Protein AF-A0A2N7L354-F1 (afdb_monomer_lite)

Foldseek 3Di:
DEEEEEALDPVQVVQVVVLCVVCCVPQHDYDYQYYYNALVRRLVSCVVPLPGAEYEYEQDGPPAGVLLSLLQCLLPGDHNAYEYEYQDDQPPDDPVVVVVLVVCVVVLVVVLVVLSVCSNVVHDDPPDDNYSVVSCVVSVHRSQVSSQVSPHQEYAYDDDHSVLVVQVSVDVVPDPGYRYHHDD

Radius of gyration: 16.22 Å; chains: 1; bounding box: 42×33×41 Å

InterPro domains:
  IPR001789 Signal transduction response regulator, receiver domain [PF00072] (3-89)
  IPR001789 Signal transduction response regulator, receiver domain [PS50110] (2-173)
  IPR001789 Signal transduction response regulator, receiver domain [SM00448] (1-119)
  IPR011006 CheY-like superfamily [SSF52172] (1-91)
  IPR052048 Signal Transduction Response Regulator [PTHR43228] (7-174)

Sequence (184 aa):
MKIIFADDMADMRDSIIKSLAAVEDQFGPFEILGQAKDGQELIALVERYPDVDLVLTDLRMPNMDGLSALVYLKANVKVKNIFVISSENIVSISQAEKRKIEADIEEKMGLLDKIAHRVIDNEVVEGKINSILTGCEKLRLDPIKVAEYYGASGYMRKPISSRKVASIFEGMSNSQGFVNIGLV

Organism: NCBI:txid188144

pLDDT: mean 90.27, std 11.32, range [38.03, 98.44]

Secondary structure (DSSP, 8-state):
-EEEEE-S-HHHHHHHHHHHHTTHHHH---EEEEEESSHHHHHHHHHH-TT-SEEEEES--SSS-HHHHHHHHHHHS--SEEEEEES-------HHHHHHHHTTHHHHHHHHHHHHHHHHTT---TTS---HHHHHHHHT--HHHHHHHTT-SEEEESSP-HHHHHHHHHHHHH-SS-EEE---

Structure (mmCIF, N/CA/C/O backbone):
data_AF-A0A2N7L354-F1
#
_entry.id   AF-A0A2N7L354-F1
#
loop_
_atom_site.group_PDB
_atom_site.id
_atom_site.type_symbol
_atom_site.label_atom_id
_atom_site.label_alt_id
_atom_site.label_comp_id
_atom_site.label_asym_id
_atom_site.label_entity_id
_atom_site.label_seq_id
_atom_site.pdbx_PDB_ins_code
_atom_site.Cartn_x
_atom_site.Cartn_y
_atom_site.Cartn_z
_atom_site.occupancy
_atom_site.B_iso_or_equiv
_atom_site.auth_seq_id
_atom_site.auth_comp_id
_atom_site.auth_asym_id
_atom_site.auth_atom_id
_atom_site.pdbx_PDB_model_num
ATOM 1 N N . MET A 1 1 ? -14.472 3.335 10.740 1.00 94.38 1 MET A N 1
ATOM 2 C CA . MET A 1 1 ? -13.685 3.353 9.488 1.00 94.38 1 MET A CA 1
ATOM 3 C C . MET A 1 1 ? -13.354 1.923 9.103 1.00 94.38 1 MET A C 1
ATOM 5 O O . MET A 1 1 ? -12.954 1.164 9.978 1.00 94.38 1 MET A O 1
ATOM 9 N N . LYS A 1 2 ? -13.536 1.559 7.832 1.00 97.50 2 LYS A N 1
ATOM 10 C CA . LYS A 1 2 ? -13.309 0.200 7.319 1.00 97.50 2 LYS A CA 1
ATOM 11 C C . LYS A 1 2 ? -11.888 0.027 6.793 1.00 97.50 2 LYS A C 1
ATOM 13 O O . LYS A 1 2 ? -11.464 0.790 5.925 1.00 97.50 2 LYS A O 1
ATOM 18 N N . ILE A 1 3 ? -11.161 -0.958 7.311 1.00 97.94 3 ILE A N 1
ATOM 19 C CA . ILE A 1 3 ? -9.726 -1.135 7.067 1.00 97.94 3 ILE A CA 1
ATOM 20 C C . ILE A 1 3 ? -9.437 -2.543 6.543 1.00 97.94 3 ILE A C 1
ATOM 22 O O . ILE A 1 3 ? -9.911 -3.536 7.095 1.00 97.94 3 ILE A O 1
ATOM 26 N N . ILE A 1 4 ? -8.608 -2.622 5.505 1.00 98.44 4 ILE A N 1
ATOM 27 C CA . ILE A 1 4 ? -7.943 -3.853 5.059 1.00 98.44 4 ILE A CA 1
ATOM 28 C C . ILE A 1 4 ? -6.439 -3.638 5.192 1.00 98.44 4 ILE A C 1
ATOM 30 O O . ILE A 1 4 ? -5.942 -2.535 4.955 1.00 98.44 4 ILE A O 1
ATOM 34 N N . PHE A 1 5 ? -5.694 -4.679 5.555 1.00 97.81 5 PHE A N 1
ATOM 35 C CA . PHE A 1 5 ? -4.240 -4.592 5.531 1.00 97.81 5 PHE A CA 1
ATOM 36 C C . PHE A 1 5 ? -3.551 -5.861 5.038 1.00 97.81 5 PHE A C 1
ATOM 38 O O . PHE A 1 5 ? -4.085 -6.962 5.163 1.00 97.81 5 PHE A O 1
ATOM 45 N N . ALA A 1 6 ? -2.358 -5.691 4.475 1.00 97.75 6 ALA A N 1
ATOM 46 C CA . ALA A 1 6 ? -1.533 -6.752 3.917 1.00 97.75 6 ALA A CA 1
ATOM 47 C C . ALA A 1 6 ? -0.108 -6.660 4.461 1.00 97.75 6 ALA A C 1
ATOM 49 O O . ALA A 1 6 ? 0.510 -5.600 4.395 1.00 97.75 6 ALA A O 1
ATOM 50 N N . ASP A 1 7 ? 0.391 -7.761 5.010 1.00 96.62 7 ASP A N 1
ATOM 51 C CA . ASP A 1 7 ? 1.780 -7.923 5.446 1.00 96.62 7 ASP A CA 1
ATOM 52 C C . ASP A 1 7 ? 2.057 -9.429 5.527 1.00 96.62 7 ASP A C 1
ATOM 54 O O . ASP A 1 7 ? 1.220 -10.184 6.042 1.00 96.62 7 ASP A O 1
ATOM 58 N N . ASP A 1 8 ? 3.190 -9.894 5.009 1.00 94.88 8 ASP A N 1
ATOM 59 C CA . ASP A 1 8 ? 3.519 -11.321 4.971 1.00 94.88 8 ASP A CA 1
ATOM 60 C C . ASP A 1 8 ? 3.895 -11.864 6.362 1.00 94.88 8 ASP A C 1
ATOM 62 O O . ASP A 1 8 ? 3.700 -13.052 6.654 1.00 94.88 8 ASP A O 1
ATOM 66 N N . MET A 1 9 ? 4.301 -10.989 7.285 1.00 94.31 9 MET A N 1
ATOM 67 C CA . MET A 1 9 ? 4.656 -11.338 8.657 1.00 94.31 9 MET A CA 1
ATOM 68 C C . MET A 1 9 ? 3.444 -11.276 9.600 1.00 94.31 9 MET A C 1
ATOM 70 O O . MET A 1 9 ? 2.851 -10.224 9.838 1.00 94.31 9 MET A O 1
ATOM 74 N N . ALA A 1 10 ? 3.107 -12.406 10.234 1.00 93.25 10 ALA A N 1
ATOM 75 C CA . ALA A 1 10 ? 1.991 -12.479 11.187 1.00 93.25 10 ALA A CA 1
ATOM 76 C C . ALA A 1 10 ? 2.130 -11.495 12.366 1.00 93.25 10 ALA A C 1
ATOM 78 O O . ALA A 1 10 ? 1.177 -10.790 12.687 1.00 93.25 10 ALA A O 1
ATOM 79 N N . ASP A 1 11 ? 3.329 -11.365 12.936 1.00 94.00 11 ASP A N 1
ATOM 80 C CA . ASP A 1 11 ? 3.586 -10.450 14.058 1.00 94.00 11 ASP A CA 1
ATOM 81 C C . ASP A 1 11 ? 3.394 -8.971 13.677 1.00 94.00 11 ASP A C 1
ATOM 83 O O . ASP A 1 11 ? 3.034 -8.138 14.517 1.00 94.00 11 ASP A O 1
ATOM 87 N N . MET A 1 12 ? 3.625 -8.616 12.406 1.00 93.56 12 MET A N 1
ATOM 88 C CA . MET A 1 12 ? 3.384 -7.257 11.911 1.00 93.56 12 MET A CA 1
ATOM 89 C C . MET A 1 12 ? 1.889 -6.986 11.785 1.00 93.56 12 MET A C 1
ATOM 91 O O . MET A 1 12 ? 1.425 -5.937 12.233 1.00 93.56 12 MET A O 1
ATOM 95 N N . ARG A 1 13 ? 1.122 -7.954 11.273 1.00 94.06 13 ARG A N 1
ATOM 96 C CA . ARG A 1 13 ? -0.345 -7.892 11.253 1.00 94.06 13 ARG A CA 1
ATOM 97 C C . ARG A 1 13 ? -0.923 -7.713 12.659 1.00 94.06 13 ARG A C 1
ATOM 99 O O . ARG A 1 13 ? -1.723 -6.804 12.875 1.00 94.06 13 ARG A O 1
ATOM 106 N N . ASP A 1 14 ? -0.430 -8.464 13.642 1.00 95.19 14 ASP A N 1
ATOM 107 C CA . ASP A 1 14 ? -0.820 -8.292 15.049 1.00 95.19 14 ASP A CA 1
ATOM 108 C C . ASP A 1 14 ? -0.453 -6.906 15.600 1.00 95.19 14 ASP A C 1
ATOM 110 O O . ASP A 1 14 ? -1.202 -6.310 16.380 1.00 95.19 14 ASP A O 1
ATOM 114 N N . SER A 1 15 ? 0.695 -6.363 15.189 1.00 95.69 15 SER A N 1
ATOM 115 C CA . SER A 1 15 ? 1.141 -5.023 15.586 1.00 95.69 15 SER A CA 1
ATOM 116 C C . SER A 1 15 ? 0.256 -3.915 15.006 1.00 95.69 15 SER A C 1
ATOM 118 O O . SER A 1 15 ? -0.003 -2.928 15.703 1.00 95.69 15 SER A O 1
ATOM 120 N N . ILE A 1 16 ? -0.249 -4.074 13.775 1.00 95.75 16 ILE A N 1
ATOM 121 C CA . ILE A 1 16 ? -1.240 -3.168 13.169 1.00 95.75 16 ILE A CA 1
ATOM 122 C C . ILE A 1 16 ? -2.523 -3.177 14.000 1.00 95.75 16 ILE A C 1
ATOM 124 O O . ILE A 1 16 ? -2.972 -2.113 14.421 1.00 95.75 16 ILE A O 1
ATOM 128 N N . ILE A 1 17 ? -3.063 -4.361 14.307 1.00 97.19 17 ILE A N 1
ATOM 129 C CA . ILE A 1 17 ? -4.305 -4.513 15.085 1.00 97.19 17 ILE A CA 1
ATOM 130 C C . ILE A 1 17 ? -4.176 -3.835 16.450 1.00 97.19 17 ILE A C 1
ATOM 132 O O . ILE A 1 17 ? -5.015 -3.015 16.819 1.00 97.19 17 ILE A O 1
ATOM 136 N N . LYS A 1 18 ? -3.096 -4.127 17.186 1.00 97.50 18 LYS A N 1
ATOM 137 C CA . LYS A 1 18 ? -2.834 -3.517 18.501 1.00 97.50 18 LYS A CA 1
ATOM 138 C C . LYS A 1 18 ? -2.705 -1.997 18.412 1.00 97.50 18 LYS A C 1
ATOM 140 O O . LYS A 1 18 ? -3.199 -1.292 19.285 1.00 97.50 18 LYS A O 1
ATOM 145 N N . SER A 1 19 ? -2.042 -1.495 17.370 1.00 96.94 19 SER A N 1
ATOM 146 C CA . SER A 1 19 ? -1.845 -0.055 17.177 1.00 96.94 19 SER A CA 1
ATOM 147 C C . SER A 1 19 ? -3.141 0.667 16.811 1.00 96.94 19 SER A C 1
ATOM 149 O O . SER A 1 19 ? -3.345 1.772 17.299 1.00 96.94 19 SER A O 1
ATOM 151 N N . LEU A 1 20 ? -4.012 0.048 16.005 1.00 96.94 20 LEU A N 1
ATOM 152 C CA . LEU A 1 20 ? -5.349 0.563 15.689 1.00 96.94 20 LEU A CA 1
ATOM 153 C C . LEU A 1 20 ? -6.226 0.615 16.944 1.00 96.94 20 LEU A C 1
ATOM 155 O O . LEU A 1 20 ? -6.756 1.672 17.268 1.00 96.94 20 LEU A O 1
ATOM 159 N N . ALA A 1 21 ? -6.297 -0.483 17.702 1.00 97.25 21 ALA A N 1
ATOM 160 C CA . ALA A 1 21 ? -7.068 -0.535 18.945 1.00 97.25 21 ALA A CA 1
ATOM 161 C C . ALA A 1 21 ? -6.609 0.529 19.960 1.00 97.25 21 ALA A C 1
ATOM 163 O O . ALA A 1 21 ? -7.423 1.152 20.630 1.00 97.25 21 ALA A O 1
ATOM 164 N N . ALA A 1 22 ? -5.300 0.786 20.041 1.00 97.56 22 ALA A N 1
ATOM 165 C CA . ALA A 1 22 ? -4.732 1.772 20.958 1.00 97.56 22 ALA A CA 1
ATOM 166 C C . ALA A 1 22 ? -5.071 3.236 20.620 1.00 97.56 22 ALA A C 1
ATOM 168 O O . ALA A 1 22 ? -4.823 4.107 21.452 1.00 97.56 22 ALA A O 1
ATOM 169 N N . VAL A 1 23 ? -5.577 3.526 19.418 1.00 96.75 23 VAL A N 1
ATOM 170 C CA . VAL A 1 23 ? -5.941 4.891 18.993 1.00 96.75 23 VAL A CA 1
ATOM 171 C C . VAL A 1 23 ? -7.433 5.036 18.679 1.00 96.75 23 VAL A C 1
ATOM 173 O O . VAL A 1 23 ? -7.873 6.108 18.267 1.00 96.75 23 VAL A O 1
ATOM 176 N N . GLU A 1 24 ? -8.221 3.982 18.891 1.00 96.50 24 GLU A N 1
ATOM 177 C CA . GLU A 1 24 ? -9.654 3.950 18.581 1.00 96.50 24 GLU A CA 1
ATOM 178 C C . GLU A 1 24 ? -10.440 5.026 19.343 1.00 96.50 24 GLU A C 1
ATOM 180 O O . GLU A 1 24 ? -11.233 5.746 18.741 1.00 96.50 24 GLU A O 1
ATOM 185 N N . ASP A 1 25 ? -10.140 5.238 20.628 1.00 96.38 25 ASP A N 1
ATOM 186 C CA . ASP A 1 25 ? -10.784 6.279 21.444 1.00 96.38 25 ASP A CA 1
ATOM 187 C C . ASP A 1 25 ? -10.587 7.699 20.876 1.00 96.38 25 ASP A C 1
ATOM 189 O O . ASP A 1 25 ? -11.403 8.589 21.118 1.00 96.38 25 ASP A O 1
ATOM 193 N N . GLN A 1 26 ? -9.508 7.928 20.118 1.00 95.44 26 GLN A N 1
ATOM 194 C CA . GLN A 1 26 ? -9.169 9.236 19.555 1.00 95.44 26 GLN A CA 1
ATOM 195 C C . GLN A 1 26 ? -9.773 9.459 18.162 1.00 95.44 26 GLN A C 1
ATOM 197 O O . GLN A 1 26 ? -10.169 10.580 17.842 1.00 95.44 26 GLN A O 1
ATOM 202 N N . PHE A 1 27 ? -9.828 8.419 17.326 1.00 94.56 27 PHE A N 1
ATOM 203 C CA . PHE A 1 27 ? -10.212 8.535 15.910 1.00 94.56 27 PHE A CA 1
ATOM 204 C C . PHE A 1 27 ? -11.542 7.847 15.566 1.00 94.56 27 PHE A C 1
ATOM 206 O O . PHE A 1 27 ? -12.008 7.932 14.427 1.00 94.56 27 PHE A O 1
ATOM 213 N N . GLY A 1 28 ? -12.184 7.218 16.549 1.00 93.75 28 GLY A N 1
ATOM 214 C CA . GLY A 1 28 ? -13.429 6.479 16.3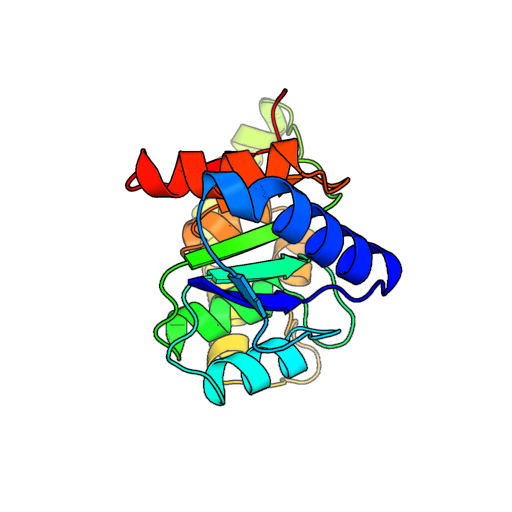93 1.00 93.75 28 GLY A CA 1
ATOM 215 C C . GLY A 1 28 ? -13.217 5.012 16.000 1.00 93.75 28 GLY A C 1
ATOM 216 O O . GLY A 1 28 ? -12.089 4.575 15.779 1.00 93.75 28 GLY A O 1
ATOM 217 N N . PRO A 1 29 ? -14.313 4.240 15.890 1.00 95.88 29 PRO A N 1
ATOM 218 C CA . PRO A 1 29 ? -14.257 2.789 15.752 1.00 95.88 29 PRO A CA 1
ATOM 219 C C . PRO A 1 29 ? -13.628 2.345 14.430 1.00 95.88 29 PRO A C 1
ATOM 221 O O . PRO A 1 29 ? -13.935 2.891 13.358 1.00 95.88 29 PRO A O 1
ATOM 224 N N . PHE A 1 30 ? -12.821 1.287 14.489 1.00 96.50 30 PHE A N 1
ATOM 225 C CA . PHE A 1 30 ? -12.232 0.634 13.323 1.00 96.50 30 PHE A CA 1
ATOM 226 C C . PHE A 1 30 ? -12.884 -0.726 13.066 1.00 96.50 30 PHE A C 1
ATOM 228 O O . PHE A 1 30 ? -13.031 -1.547 13.963 1.00 96.50 30 PHE A O 1
ATOM 235 N N . GLU A 1 31 ? -13.249 -0.986 11.814 1.00 97.69 31 GLU A N 1
ATOM 236 C CA . GLU A 1 31 ? -13.748 -2.282 11.361 1.00 97.69 31 GLU A CA 1
ATOM 237 C C . GLU A 1 31 ? -12.692 -2.909 10.450 1.00 97.69 31 GLU A C 1
ATOM 239 O O . GLU A 1 31 ? -12.441 -2.416 9.350 1.00 97.69 31 GLU A O 1
ATOM 244 N N . ILE A 1 32 ? -12.046 -3.981 10.912 1.00 97.94 32 ILE A N 1
ATOM 245 C CA . ILE A 1 32 ? -11.069 -4.722 10.108 1.00 97.94 32 ILE A CA 1
ATOM 246 C C . ILE A 1 32 ? -11.832 -5.716 9.234 1.00 97.94 32 ILE A C 1
ATOM 248 O O . ILE A 1 32 ? -12.313 -6.738 9.720 1.00 97.94 32 ILE A O 1
ATOM 252 N N . LEU A 1 33 ? -11.922 -5.419 7.940 1.00 97.94 33 LEU A N 1
ATOM 253 C CA . LEU A 1 33 ? -12.657 -6.236 6.971 1.00 97.94 33 LEU A CA 1
ATOM 254 C C . LEU A 1 33 ? -11.882 -7.486 6.541 1.00 97.94 33 LEU A C 1
ATOM 256 O O . LEU A 1 33 ? -12.476 -8.492 6.157 1.00 97.94 33 LEU A O 1
ATOM 260 N N . GLY A 1 34 ? -10.549 -7.432 6.583 1.00 97.62 34 GLY A N 1
ATOM 261 C CA . GLY A 1 34 ? -9.710 -8.541 6.154 1.00 97.62 34 GLY A CA 1
ATOM 262 C C . GLY A 1 34 ? -8.218 -8.286 6.315 1.00 97.62 34 GLY A C 1
ATOM 263 O O . GLY A 1 34 ? -7.766 -7.150 6.466 1.00 97.62 34 GLY A O 1
ATOM 264 N N . GLN A 1 35 ? -7.465 -9.383 6.270 1.00 98.00 35 GLN A N 1
ATOM 265 C CA . GLN A 1 35 ? -6.009 -9.404 6.319 1.00 98.00 35 GLN A CA 1
ATOM 266 C C . GLN A 1 35 ? -5.480 -10.245 5.162 1.00 98.00 35 GLN A C 1
ATOM 268 O O . GLN A 1 35 ? -5.981 -11.348 4.946 1.00 98.00 35 GLN A O 1
ATOM 273 N N . ALA A 1 36 ? -4.457 -9.752 4.476 1.00 97.94 36 ALA A N 1
ATOM 274 C CA . ALA A 1 36 ? -3.777 -10.453 3.394 1.00 97.94 36 ALA A CA 1
ATOM 275 C C . ALA A 1 36 ? -2.308 -10.727 3.733 1.00 97.94 36 ALA A C 1
ATOM 277 O O . ALA A 1 36 ? -1.696 -10.029 4.550 1.00 97.94 36 ALA A O 1
ATOM 278 N N . LYS A 1 37 ? -1.748 -11.752 3.095 1.00 97.50 37 LYS A N 1
ATOM 279 C CA . LYS A 1 37 ? -0.331 -12.135 3.202 1.00 97.50 37 LYS A CA 1
ATOM 280 C C . LYS A 1 37 ? 0.478 -11.786 1.955 1.00 97.50 37 LYS A C 1
ATOM 282 O O . LYS A 1 37 ? 1.701 -11.860 1.991 1.00 97.50 37 LYS A O 1
ATOM 287 N N . ASP A 1 38 ? -0.203 -11.431 0.871 1.00 97.94 38 ASP A N 1
ATOM 288 C CA . ASP A 1 38 ? 0.394 -10.949 -0.366 1.00 97.94 38 ASP A CA 1
ATOM 289 C C . ASP A 1 38 ? -0.543 -9.993 -1.119 1.00 97.94 38 ASP A C 1
ATOM 291 O O . ASP A 1 38 ? -1.681 -9.734 -0.712 1.00 97.94 38 ASP A O 1
ATOM 295 N N . GLY A 1 39 ? -0.046 -9.439 -2.225 1.00 97.62 39 GLY A N 1
ATOM 296 C CA . GLY A 1 39 ? -0.793 -8.515 -3.067 1.00 97.62 39 GLY A CA 1
ATOM 297 C C . GLY A 1 39 ? -2.011 -9.133 -3.761 1.00 97.62 39 GLY A C 1
ATOM 298 O O . GLY A 1 39 ? -2.987 -8.421 -3.985 1.00 97.62 39 GLY A O 1
ATOM 299 N N . GLN A 1 40 ? -2.007 -10.438 -4.058 1.00 97.12 40 GLN A N 1
ATOM 300 C CA . GLN A 1 40 ? -3.144 -11.099 -4.713 1.00 97.12 40 GLN A CA 1
ATOM 301 C C . GLN A 1 40 ? -4.307 -11.275 -3.735 1.00 97.12 40 GLN A C 1
ATOM 303 O O . GLN A 1 40 ? -5.450 -10.946 -4.062 1.00 97.12 40 GLN A O 1
ATOM 308 N N . GLU A 1 41 ? -4.020 -11.732 -2.514 1.00 98.31 41 GLU A N 1
ATOM 309 C CA . GLU A 1 41 ? -5.008 -11.789 -1.434 1.00 98.31 41 GLU A CA 1
ATOM 310 C C . GLU A 1 41 ? -5.555 -10.392 -1.107 1.00 98.31 41 GLU A C 1
ATOM 312 O O . GLU A 1 41 ? -6.759 -10.238 -0.886 1.00 98.31 41 GLU A O 1
ATOM 317 N N . LEU A 1 42 ? -4.696 -9.362 -1.116 1.00 98.31 42 LEU A N 1
ATOM 318 C CA . LEU A 1 42 ? -5.114 -7.980 -0.881 1.00 98.31 42 LEU A CA 1
ATOM 319 C C . LEU A 1 42 ? -6.112 -7.505 -1.943 1.00 98.31 42 LEU A C 1
ATOM 321 O O . LEU A 1 42 ? -7.158 -6.959 -1.590 1.00 98.31 42 LEU A O 1
ATOM 325 N N . ILE A 1 43 ? -5.809 -7.732 -3.225 1.00 97.62 43 ILE A N 1
ATOM 326 C CA . ILE A 1 43 ? -6.703 -7.389 -4.338 1.00 97.62 43 ILE A CA 1
ATOM 327 C C . ILE A 1 43 ? -8.056 -8.078 -4.169 1.00 97.62 43 ILE A C 1
ATOM 329 O O . ILE A 1 43 ? -9.088 -7.406 -4.166 1.00 97.62 43 ILE A O 1
ATOM 333 N N . ALA A 1 44 ? -8.054 -9.391 -3.932 1.00 97.69 44 ALA A N 1
ATOM 334 C CA . ALA A 1 44 ? -9.282 -10.163 -3.770 1.00 97.69 44 ALA A CA 1
ATOM 335 C C . ALA A 1 44 ? -10.141 -9.675 -2.586 1.00 97.69 44 ALA A C 1
ATOM 337 O O . ALA A 1 44 ? -11.372 -9.691 -2.660 1.00 97.69 44 ALA A O 1
ATOM 338 N N . LEU A 1 45 ? -9.517 -9.231 -1.487 1.00 98.06 45 LEU A N 1
ATOM 339 C CA . LEU A 1 45 ? -10.233 -8.655 -0.345 1.00 98.06 45 LEU A CA 1
ATOM 340 C C . LEU A 1 45 ? -10.840 -7.291 -0.674 1.00 98.06 45 LEU A C 1
ATOM 342 O O . LEU A 1 45 ? -11.987 -7.043 -0.308 1.00 98.06 45 LEU A O 1
ATOM 346 N N . VAL A 1 46 ? -10.111 -6.417 -1.366 1.00 97.88 46 VAL A N 1
ATOM 347 C CA . VAL A 1 46 ? -10.637 -5.100 -1.749 1.00 97.88 46 VAL A CA 1
ATOM 348 C C . VAL A 1 46 ? -11.774 -5.230 -2.765 1.00 97.88 46 VAL A C 1
ATOM 350 O O . VAL A 1 46 ? -12.783 -4.542 -2.641 1.00 97.88 46 VAL A O 1
ATOM 353 N N . GLU A 1 47 ? -11.663 -6.138 -3.734 1.00 96.00 47 GLU A N 1
ATOM 354 C CA . GLU A 1 47 ? -12.746 -6.421 -4.685 1.00 96.00 47 GLU A CA 1
ATOM 355 C C . GLU A 1 47 ? -13.989 -6.991 -3.988 1.00 96.00 47 GLU A C 1
ATOM 357 O O . GLU A 1 47 ? -15.119 -6.676 -4.366 1.00 96.00 47 GLU A O 1
ATOM 362 N N . ARG A 1 48 ? -13.796 -7.791 -2.930 1.00 97.06 48 ARG A N 1
ATOM 363 C CA . ARG A 1 48 ? -14.889 -8.298 -2.089 1.00 97.06 48 ARG A CA 1
ATOM 364 C C . ARG A 1 48 ? -15.547 -7.201 -1.250 1.00 97.06 48 ARG A C 1
ATOM 366 O O . ARG A 1 48 ? -16.756 -7.268 -1.030 1.00 97.06 48 ARG A O 1
ATOM 373 N N . TYR A 1 49 ? -14.774 -6.224 -0.781 1.00 96.56 49 TYR A N 1
ATOM 374 C CA . TYR A 1 49 ? -15.241 -5.131 0.074 1.00 96.56 49 TYR A CA 1
ATOM 375 C C . TYR A 1 49 ? -14.933 -3.757 -0.548 1.00 96.56 49 TYR A C 1
ATOM 377 O O . TYR A 1 49 ? -14.028 -3.046 -0.096 1.00 96.56 49 TYR A O 1
ATOM 385 N N . PRO A 1 50 ? -15.693 -3.346 -1.581 1.00 92.00 50 PRO A N 1
ATOM 386 C CA . PRO A 1 50 ? -15.433 -2.110 -2.324 1.00 92.00 50 PRO A CA 1
ATOM 387 C C . PRO A 1 50 ? -15.684 -0.828 -1.511 1.00 92.00 50 PRO A C 1
ATOM 389 O O . PRO A 1 50 ? -15.387 0.269 -1.978 1.00 92.00 50 PRO A O 1
ATOM 392 N N . ASP A 1 51 ? -16.253 -0.943 -0.312 1.00 94.25 51 ASP A N 1
ATOM 393 C CA . ASP A 1 51 ? -16.524 0.144 0.627 1.00 94.25 51 ASP A CA 1
ATOM 394 C C . ASP A 1 51 ? -15.418 0.336 1.683 1.00 94.25 51 ASP A C 1
ATOM 396 O O . ASP A 1 51 ? -15.616 1.069 2.655 1.00 94.25 51 ASP A O 1
ATOM 400 N N . VAL A 1 52 ? -14.251 -0.293 1.496 1.00 96.88 52 VAL A N 1
ATOM 401 C CA . VAL A 1 52 ? -13.057 -0.061 2.321 1.00 96.88 52 VAL A CA 1
ATOM 402 C C . VAL A 1 52 ? -12.622 1.414 2.284 1.00 96.88 52 VAL A C 1
ATOM 404 O O . VAL A 1 52 ? -12.519 2.042 1.227 1.00 96.88 52 VAL A O 1
ATOM 407 N N . ASP A 1 53 ? -12.335 1.989 3.455 1.00 95.81 53 ASP A N 1
ATOM 408 C CA . ASP A 1 53 ? -11.906 3.387 3.586 1.00 95.81 53 ASP A CA 1
ATOM 409 C C . ASP A 1 53 ? -10.380 3.544 3.524 1.00 95.81 53 ASP A C 1
ATOM 411 O O . ASP A 1 53 ? -9.878 4.565 3.035 1.00 95.81 53 ASP A O 1
ATOM 415 N N . LEU A 1 54 ? -9.651 2.549 4.041 1.00 96.75 54 LEU A N 1
ATOM 416 C CA . LEU A 1 54 ? -8.197 2.556 4.164 1.00 96.75 54 LEU A CA 1
ATOM 417 C C . LEU A 1 54 ? -7.606 1.168 3.902 1.00 96.75 54 LEU A C 1
ATOM 419 O O . LEU A 1 54 ? -7.991 0.181 4.529 1.00 96.75 54 LEU A O 1
ATOM 423 N N . VAL A 1 55 ? -6.613 1.124 3.019 1.00 98.19 55 VAL A N 1
ATOM 424 C CA . VAL A 1 55 ? -5.738 -0.030 2.814 1.00 98.19 55 VAL A CA 1
ATOM 425 C C . VAL A 1 55 ? -4.350 0.287 3.358 1.00 98.19 55 VAL A C 1
ATOM 427 O O . VAL A 1 55 ? -3.767 1.314 3.010 1.00 98.19 55 VAL A O 1
ATOM 430 N N . LEU A 1 56 ? -3.806 -0.607 4.180 1.00 97.88 56 LEU A N 1
ATOM 431 C CA . LEU A 1 56 ? -2.401 -0.586 4.590 1.00 97.88 56 LEU A CA 1
ATOM 432 C C . LEU A 1 56 ? -1.683 -1.768 3.940 1.00 97.88 56 LEU A C 1
ATOM 434 O O . LEU A 1 56 ? -2.063 -2.905 4.183 1.00 97.88 56 LEU A O 1
ATOM 438 N N . THR A 1 57 ? -0.654 -1.545 3.134 1.00 97.69 57 THR A N 1
ATOM 439 C CA . THR A 1 57 ? 0.061 -2.651 2.476 1.00 97.69 57 THR A CA 1
ATOM 440 C C . THR A 1 57 ? 1.546 -2.584 2.758 1.00 97.69 57 THR A C 1
ATOM 442 O O . THR A 1 57 ? 2.149 -1.524 2.598 1.00 97.69 57 THR A O 1
ATOM 445 N N . ASP A 1 58 ? 2.151 -3.707 3.139 1.00 96.25 58 ASP A N 1
ATOM 446 C CA . ASP A 1 58 ? 3.600 -3.840 3.078 1.00 96.25 58 ASP A CA 1
ATOM 447 C C . ASP A 1 58 ? 4.063 -3.709 1.629 1.00 96.25 58 ASP A C 1
ATOM 449 O O . ASP A 1 58 ? 3.348 -4.073 0.694 1.00 96.25 58 ASP A O 1
ATOM 453 N N . LEU A 1 59 ? 5.251 -3.159 1.434 1.00 93.88 59 LEU A N 1
ATOM 454 C CA . LEU A 1 59 ? 5.806 -2.910 0.112 1.00 93.88 59 LEU A CA 1
ATOM 455 C C . LEU A 1 59 ? 6.303 -4.212 -0.519 1.00 93.88 59 LEU A C 1
ATOM 457 O O . LEU A 1 59 ? 6.027 -4.472 -1.688 1.00 93.88 59 LEU A O 1
ATOM 461 N N . ARG A 1 60 ? 6.985 -5.054 0.265 1.00 93.69 60 ARG A N 1
ATOM 462 C CA . ARG A 1 60 ? 7.529 -6.341 -0.174 1.00 93.69 60 ARG A CA 1
ATOM 463 C C . ARG A 1 60 ? 6.727 -7.476 0.442 1.00 93.69 60 ARG A C 1
ATOM 465 O O . ARG A 1 60 ? 6.645 -7.579 1.652 1.00 93.69 60 ARG A O 1
ATOM 472 N N . MET A 1 61 ? 6.186 -8.339 -0.404 1.00 96.00 61 MET A N 1
ATOM 473 C CA . MET A 1 61 ? 5.463 -9.549 -0.019 1.00 96.00 61 MET A CA 1
ATOM 474 C C . MET A 1 61 ? 5.787 -10.656 -1.039 1.00 96.00 61 MET A C 1
ATOM 476 O O . MET A 1 61 ? 6.225 -10.337 -2.153 1.00 96.00 61 MET A O 1
ATOM 480 N N . PRO A 1 62 ? 5.626 -11.947 -0.695 1.00 93.88 62 PRO A N 1
ATOM 481 C CA . PRO A 1 62 ? 5.755 -13.039 -1.656 1.00 93.88 62 PRO A CA 1
ATOM 482 C C . PRO A 1 62 ? 4.664 -12.961 -2.734 1.00 93.88 62 PRO A C 1
ATOM 484 O O . PRO A 1 62 ? 3.666 -12.275 -2.561 1.00 93.88 62 PRO A O 1
ATOM 487 N N . ASN A 1 63 ? 4.836 -13.704 -3.832 1.00 93.88 63 ASN A N 1
ATOM 488 C CA . ASN A 1 63 ? 3.906 -13.793 -4.971 1.00 93.88 63 ASN A CA 1
ATOM 489 C C . ASN A 1 63 ? 3.678 -12.461 -5.711 1.00 93.88 63 ASN A C 1
ATOM 491 O O . ASN A 1 63 ? 4.189 -12.284 -6.816 1.00 93.88 63 ASN A O 1
ATOM 495 N N . MET A 1 64 ? 2.945 -11.526 -5.105 1.00 96.50 64 MET A N 1
ATOM 496 C CA . MET A 1 64 ? 2.737 -10.164 -5.589 1.00 96.50 64 MET A CA 1
ATOM 497 C C . MET A 1 64 ? 3.106 -9.173 -4.485 1.00 96.50 64 MET A C 1
ATOM 499 O O . MET A 1 64 ? 2.558 -9.216 -3.385 1.00 96.50 64 MET A O 1
ATOM 503 N N . ASP A 1 65 ? 4.017 -8.255 -4.799 1.00 97.50 65 ASP A N 1
ATOM 504 C CA . ASP A 1 65 ? 4.417 -7.183 -3.893 1.00 97.50 65 ASP A CA 1
ATOM 505 C C . ASP A 1 65 ? 3.314 -6.118 -3.748 1.00 97.50 65 ASP A C 1
ATOM 507 O O . ASP A 1 65 ? 2.468 -5.942 -4.631 1.00 97.50 65 ASP A O 1
ATOM 511 N N . GLY A 1 66 ? 3.316 -5.384 -2.635 1.00 97.19 66 GLY A N 1
ATOM 512 C CA . GLY A 1 66 ? 2.262 -4.408 -2.357 1.00 97.19 66 GLY A CA 1
ATOM 513 C C . GLY A 1 66 ? 2.312 -3.164 -3.234 1.00 97.19 66 GLY A C 1
ATOM 514 O O . GLY A 1 66 ? 1.295 -2.489 -3.380 1.00 97.19 66 GLY A O 1
ATOM 515 N N . LEU A 1 67 ? 3.454 -2.867 -3.865 1.00 97.12 67 LEU A N 1
ATOM 516 C CA . LEU A 1 67 ? 3.539 -1.782 -4.840 1.00 97.12 67 LEU A CA 1
ATOM 517 C C . LEU A 1 67 ? 2.828 -2.167 -6.147 1.00 97.12 67 LEU A C 1
ATOM 519 O O . LEU A 1 67 ? 2.080 -1.364 -6.697 1.00 97.12 67 LEU A O 1
ATOM 523 N N . SER A 1 68 ? 2.978 -3.411 -6.600 1.00 98.31 68 SER A N 1
ATOM 524 C CA . SER A 1 68 ? 2.182 -3.968 -7.699 1.00 98.31 68 SER A CA 1
ATOM 525 C C . SER A 1 68 ? 0.691 -4.001 -7.352 1.00 98.31 68 SER A C 1
ATOM 527 O O . SER A 1 68 ? -0.134 -3.578 -8.162 1.00 98.31 68 SER A O 1
ATOM 529 N N . ALA A 1 69 ? 0.338 -4.413 -6.130 1.00 98.12 69 ALA A N 1
ATOM 530 C CA . ALA A 1 69 ? -1.050 -4.386 -5.673 1.00 98.12 69 ALA A CA 1
ATOM 531 C C . ALA A 1 69 ? -1.624 -2.959 -5.658 1.00 98.12 69 ALA A C 1
ATOM 533 O O . ALA A 1 69 ? -2.726 -2.746 -6.150 1.00 98.12 69 ALA A O 1
ATOM 534 N N . LEU A 1 70 ? -0.872 -1.961 -5.175 1.00 97.88 70 LEU A N 1
ATOM 535 C CA . LEU A 1 70 ? -1.256 -0.546 -5.247 1.00 97.88 70 LEU A CA 1
ATOM 536 C C . LEU A 1 70 ? -1.576 -0.126 -6.688 1.00 97.88 70 LEU A C 1
ATOM 538 O O . LEU A 1 70 ? -2.617 0.490 -6.913 1.00 97.88 70 LEU A O 1
ATOM 542 N N . VAL A 1 71 ? -0.695 -0.451 -7.642 1.00 97.88 71 VAL A N 1
ATOM 543 C CA . VAL A 1 71 ? -0.863 -0.092 -9.060 1.00 97.88 71 VAL A CA 1
ATOM 544 C C . VAL A 1 71 ? -2.137 -0.706 -9.634 1.00 97.88 71 VAL A C 1
ATOM 546 O O . VAL A 1 71 ? -2.943 0.014 -10.224 1.00 97.88 71 VAL A O 1
ATOM 549 N N . TYR A 1 72 ? -2.363 -2.003 -9.406 1.00 98.06 72 TYR A N 1
ATOM 550 C CA . TYR A 1 72 ? -3.604 -2.663 -9.813 1.00 98.06 72 TYR A CA 1
ATOM 551 C C . TYR A 1 72 ? -4.820 -1.987 -9.174 1.00 98.06 72 TYR A C 1
ATOM 553 O O . TYR A 1 72 ? -5.774 -1.629 -9.864 1.00 98.06 72 TYR A O 1
ATOM 561 N N . LEU A 1 73 ? -4.786 -1.778 -7.854 1.00 97.25 73 LEU A N 1
ATOM 562 C CA . LEU A 1 73 ? -5.926 -1.255 -7.113 1.00 97.25 73 LEU A CA 1
ATOM 563 C C . LEU A 1 73 ? -6.298 0.152 -7.583 1.00 97.25 73 LEU A C 1
ATOM 565 O O . LEU A 1 73 ? -7.473 0.442 -7.773 1.00 97.25 73 LEU A O 1
ATOM 569 N N . LYS A 1 74 ? -5.315 1.023 -7.816 1.00 95.56 74 LYS A N 1
ATOM 570 C CA . LYS A 1 74 ? -5.559 2.397 -8.275 1.00 95.56 74 LYS A CA 1
ATOM 571 C C . LYS A 1 74 ? -6.088 2.471 -9.706 1.00 95.56 74 LYS A C 1
ATOM 573 O O . LYS A 1 74 ? -6.804 3.421 -10.015 1.00 95.56 74 LYS A O 1
ATOM 578 N N . ALA A 1 75 ? -5.778 1.487 -10.549 1.00 96.00 75 ALA A N 1
ATOM 579 C CA . ALA A 1 75 ? -6.299 1.410 -11.910 1.00 96.00 75 ALA A CA 1
ATOM 580 C C . ALA A 1 75 ? -7.703 0.784 -11.980 1.00 96.00 75 ALA A C 1
ATOM 582 O O . ALA A 1 75 ? -8.546 1.262 -12.738 1.00 96.00 75 ALA A O 1
ATOM 583 N N . ASN A 1 76 ? -7.961 -0.262 -11.189 1.00 95.44 76 ASN A N 1
ATOM 584 C CA . ASN A 1 76 ? -9.123 -1.136 -11.376 1.00 95.44 76 ASN A CA 1
ATOM 585 C C . ASN A 1 76 ? -10.236 -0.953 -10.333 1.00 95.44 76 ASN A C 1
ATOM 587 O O . ASN A 1 76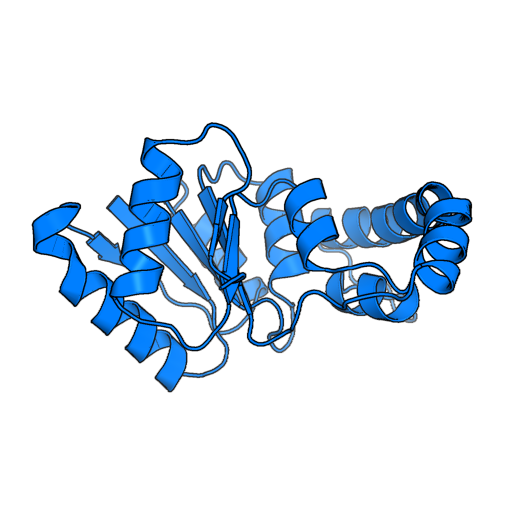 ? -11.387 -1.297 -10.605 1.00 95.44 76 ASN A O 1
ATOM 591 N N . VAL A 1 77 ? -9.946 -0.398 -9.150 1.00 91.81 77 VAL A N 1
ATOM 592 C CA . VAL A 1 77 ? -10.937 -0.244 -8.072 1.00 91.81 77 VAL A CA 1
ATOM 593 C C . VAL A 1 77 ? -10.908 1.144 -7.433 1.00 91.81 77 VAL A C 1
ATOM 595 O O . VAL A 1 77 ? -9.926 1.882 -7.464 1.00 91.81 77 VAL A O 1
ATOM 598 N N . LYS A 1 78 ? -12.024 1.533 -6.812 1.00 86.62 78 LYS A N 1
ATOM 599 C CA . LYS A 1 78 ? -12.142 2.824 -6.124 1.00 86.62 78 LYS A CA 1
ATOM 600 C C . LYS A 1 78 ? -11.800 2.683 -4.646 1.00 86.62 78 LYS A C 1
ATOM 602 O O . LYS A 1 78 ? -12.694 2.597 -3.813 1.00 86.62 78 LYS A O 1
ATOM 607 N N . VAL A 1 79 ? -10.511 2.721 -4.318 1.00 90.38 79 VAL A N 1
ATOM 608 C CA . VAL A 1 79 ? -10.053 2.816 -2.923 1.00 90.38 79 VAL A CA 1
ATOM 609 C C . VAL A 1 79 ? -9.684 4.255 -2.594 1.00 90.38 79 VAL A C 1
ATOM 611 O O . VAL A 1 79 ? -8.838 4.856 -3.265 1.00 90.38 79 VAL A O 1
ATOM 614 N N . LYS A 1 80 ? -10.296 4.800 -1.535 1.00 89.75 80 LYS A N 1
ATOM 615 C CA . LYS A 1 80 ? -10.038 6.178 -1.088 1.00 89.75 80 LYS A CA 1
ATOM 616 C C . LYS A 1 80 ? -8.580 6.357 -0.678 1.00 89.75 80 LYS A C 1
ATOM 618 O O . LYS A 1 80 ? -7.890 7.202 -1.244 1.00 89.75 80 LYS A O 1
ATOM 623 N N . ASN A 1 81 ? -8.115 5.548 0.276 1.00 95.00 81 ASN A N 1
ATOM 624 C CA . ASN A 1 81 ? -6.786 5.699 0.855 1.00 95.00 81 ASN A CA 1
ATOM 625 C C . ASN A 1 81 ? -5.986 4.406 0.801 1.00 95.00 81 ASN A C 1
ATOM 627 O O . ASN A 1 81 ? -6.460 3.366 1.252 1.00 95.00 81 ASN A O 1
ATOM 631 N N . ILE A 1 82 ? -4.759 4.493 0.289 1.00 97.12 82 ILE A N 1
ATOM 632 C CA . ILE A 1 82 ? -3.796 3.387 0.318 1.00 97.12 82 ILE A CA 1
ATOM 633 C C . ILE A 1 82 ? -2.487 3.915 0.893 1.00 97.12 82 ILE A C 1
ATOM 635 O O . ILE A 1 82 ? -1.887 4.824 0.321 1.00 97.12 82 ILE A O 1
ATOM 639 N N . PHE A 1 83 ? -2.053 3.357 2.018 1.00 96.44 83 PHE A N 1
ATOM 640 C CA . PHE A 1 83 ? -0.768 3.658 2.640 1.00 96.44 83 PHE A CA 1
ATOM 641 C C . PHE A 1 83 ? 0.187 2.485 2.461 1.00 96.44 83 PHE A C 1
ATOM 643 O O . PHE A 1 83 ? -0.151 1.340 2.771 1.00 96.44 83 PHE A O 1
ATOM 650 N N . VAL A 1 84 ? 1.398 2.788 2.003 1.00 95.62 84 VAL A N 1
ATOM 651 C CA . VAL A 1 84 ? 2.479 1.807 1.911 1.00 95.62 84 VAL A CA 1
ATOM 652 C C . VAL A 1 84 ? 3.249 1.793 3.225 1.00 95.62 84 VAL A C 1
ATOM 654 O O . VAL A 1 84 ? 3.695 2.829 3.716 1.00 95.62 84 VAL A O 1
ATOM 657 N N . ILE A 1 85 ? 3.425 0.617 3.805 1.00 93.50 85 ILE A N 1
ATOM 658 C CA . ILE A 1 85 ? 4.230 0.390 4.998 1.00 93.50 85 ILE A CA 1
ATOM 659 C C . ILE A 1 85 ? 5.514 -0.296 4.544 1.00 93.50 85 ILE A C 1
ATOM 661 O O . ILE A 1 85 ? 5.458 -1.208 3.734 1.00 93.50 85 ILE A O 1
ATOM 665 N N . SER A 1 86 ? 6.687 0.132 5.010 1.00 86.81 86 SER A N 1
ATOM 666 C CA . SER A 1 86 ? 7.915 -0.616 4.704 1.00 86.81 86 SER A CA 1
ATOM 667 C C . SER A 1 86 ? 9.021 -0.393 5.722 1.00 86.81 86 SER A C 1
ATOM 669 O O . SER A 1 86 ? 9.121 0.665 6.347 1.00 86.81 86 SER A O 1
ATOM 671 N N . SER A 1 87 ? 9.880 -1.398 5.868 1.00 82.88 87 SER A N 1
ATOM 672 C CA . SER A 1 87 ? 11.182 -1.267 6.533 1.00 82.88 87 SER A CA 1
ATOM 673 C C . SER A 1 87 ? 12.234 -0.623 5.627 1.00 82.88 87 SER A C 1
ATOM 675 O O . SER A 1 87 ? 13.283 -0.207 6.121 1.00 82.88 87 SER A O 1
ATOM 677 N N . GLU A 1 88 ? 11.982 -0.552 4.317 1.00 68.44 88 GLU A N 1
ATOM 678 C CA . GLU A 1 88 ? 12.904 0.047 3.356 1.00 68.44 88 GLU A CA 1
ATOM 679 C C . GLU A 1 88 ? 13.099 1.537 3.656 1.00 68.44 88 GLU A C 1
ATOM 681 O O . GLU A 1 88 ? 12.160 2.262 3.994 1.00 68.44 88 GLU A O 1
ATOM 686 N N . ASN A 1 89 ? 14.350 1.986 3.560 1.00 59.97 89 ASN A N 1
ATOM 687 C CA . ASN A 1 89 ? 14.683 3.398 3.675 1.00 59.97 89 ASN A CA 1
ATOM 688 C C . ASN A 1 89 ? 14.375 4.092 2.350 1.00 59.97 89 ASN A C 1
ATOM 690 O O . ASN A 1 89 ? 14.658 3.537 1.289 1.00 59.97 89 ASN A O 1
ATOM 694 N N . ILE A 1 90 ? 13.935 5.350 2.415 1.00 57.53 90 ILE A N 1
ATOM 695 C CA . ILE A 1 90 ? 14.124 6.272 1.291 1.00 57.53 90 ILE A CA 1
ATOM 696 C C . ILE A 1 90 ? 15.630 6.292 1.019 1.00 57.53 90 ILE A C 1
ATOM 698 O O . ILE A 1 90 ? 16.409 6.704 1.885 1.00 57.53 90 ILE A O 1
ATOM 702 N N . VAL A 1 91 ? 16.057 5.784 -0.137 1.00 55.53 91 VAL A N 1
ATOM 703 C CA . VAL A 1 91 ? 17.479 5.756 -0.483 1.00 55.53 91 VAL A CA 1
ATOM 704 C C . VAL A 1 91 ? 17.947 7.203 -0.603 1.00 55.53 91 VAL A C 1
ATOM 706 O O . VAL A 1 91 ? 17.53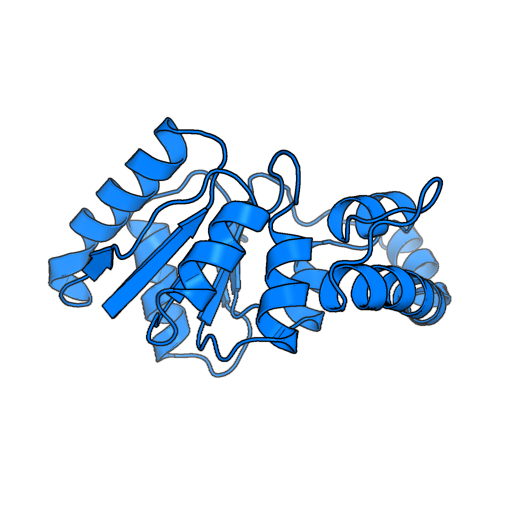3 7.944 -1.495 1.00 55.53 91 VAL A O 1
ATOM 709 N N . SER A 1 92 ? 18.822 7.626 0.304 1.00 52.06 92 SER A N 1
ATOM 710 C CA . SER A 1 92 ? 19.518 8.904 0.216 1.00 52.06 92 SER A CA 1
ATOM 711 C C . SER A 1 92 ? 20.566 8.815 -0.891 1.00 52.06 92 SER A C 1
ATOM 713 O O . SER A 1 92 ? 21.733 8.513 -0.666 1.00 52.06 92 SER A O 1
ATOM 715 N N . ILE A 1 93 ? 20.123 9.052 -2.122 1.00 59.69 93 ILE A N 1
ATOM 716 C CA . ILE A 1 93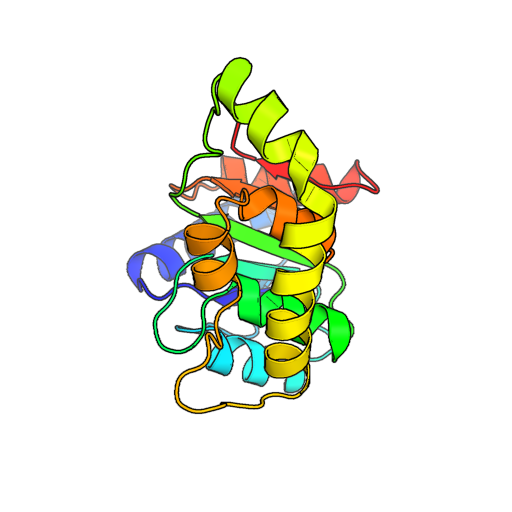 ? 20.988 9.087 -3.298 1.00 59.69 93 ILE A CA 1
ATOM 717 C C . ILE A 1 93 ? 21.915 10.314 -3.207 1.00 59.69 93 ILE A C 1
ATOM 719 O O . ILE A 1 93 ? 21.458 11.426 -2.905 1.00 59.69 93 ILE A O 1
ATOM 723 N N . SER A 1 94 ? 23.211 10.132 -3.490 1.00 60.25 94 SER A N 1
ATOM 724 C CA . SER A 1 94 ? 24.185 11.234 -3.539 1.00 60.25 94 SER A CA 1
ATOM 725 C C . SER A 1 94 ? 23.815 12.271 -4.614 1.00 60.25 94 SER A C 1
ATOM 727 O O . SER A 1 94 ? 23.156 11.948 -5.597 1.00 60.25 94 SER A O 1
ATOM 729 N N . GLN A 1 95 ? 24.245 13.534 -4.488 1.00 58.62 95 GLN A N 1
ATOM 730 C CA . GLN A 1 95 ? 23.887 14.575 -5.475 1.00 58.62 95 GLN A CA 1
ATOM 731 C C . GLN A 1 95 ? 24.321 14.231 -6.916 1.00 58.62 95 GLN A C 1
ATOM 733 O O . GLN A 1 95 ? 23.629 14.582 -7.870 1.00 58.62 95 GLN A O 1
ATOM 738 N N . ALA A 1 96 ? 25.447 13.529 -7.080 1.00 62.19 96 ALA A N 1
ATOM 739 C CA . ALA A 1 96 ? 25.942 13.096 -8.385 1.00 62.19 96 ALA A CA 1
ATOM 740 C C . ALA A 1 96 ? 25.085 11.970 -8.987 1.00 62.19 96 ALA A C 1
ATOM 742 O O . ALA A 1 96 ? 24.766 11.999 -10.175 1.00 62.19 96 ALA A O 1
ATOM 743 N N . GLU A 1 97 ? 24.668 11.004 -8.168 1.00 65.06 97 GLU A N 1
ATOM 744 C CA . GLU A 1 97 ? 23.754 9.946 -8.601 1.00 65.06 97 GLU A CA 1
ATOM 745 C C . GLU A 1 97 ? 22.344 10.479 -8.844 1.00 65.06 97 GLU A C 1
ATOM 747 O O . GLU A 1 97 ? 21.713 10.038 -9.798 1.00 65.06 97 GLU A O 1
ATOM 752 N N . LYS A 1 98 ? 21.875 11.470 -8.069 1.00 65.94 98 LYS A N 1
ATOM 753 C CA . LYS A 1 98 ? 20.589 12.139 -8.314 1.00 65.94 98 LYS A CA 1
ATOM 754 C C . LYS A 1 98 ? 20.543 12.737 -9.709 1.00 65.94 98 LYS A C 1
ATOM 756 O O . LYS A 1 98 ? 19.645 12.390 -10.457 1.00 65.94 98 LYS A O 1
ATOM 761 N N . ARG A 1 99 ? 21.554 13.520 -10.104 1.00 63.09 99 ARG A N 1
ATOM 762 C CA . ARG A 1 99 ? 21.621 14.113 -11.454 1.00 63.09 99 ARG A CA 1
ATOM 763 C C . ARG A 1 99 ? 21.626 13.065 -12.565 1.00 63.09 99 ARG A C 1
ATOM 765 O O . ARG A 1 99 ? 20.999 13.261 -13.598 1.00 63.09 99 ARG A O 1
ATOM 772 N N . LYS A 1 100 ? 22.336 11.952 -12.358 1.00 65.44 100 LYS A N 1
ATOM 773 C CA . LYS A 1 100 ? 22.392 10.856 -13.334 1.00 65.44 100 LYS A CA 1
ATOM 774 C C . LYS A 1 100 ? 21.083 10.066 -13.393 1.00 65.44 100 LYS A C 1
ATOM 776 O O . LYS A 1 100 ? 20.726 9.569 -14.448 1.00 65.44 100 LYS A O 1
ATOM 781 N N . ILE A 1 101 ? 20.377 9.930 -12.271 1.00 68.00 101 ILE A N 1
ATOM 782 C CA . ILE A 1 101 ? 19.050 9.313 -12.235 1.00 68.00 101 ILE A CA 1
ATOM 783 C C . ILE A 1 101 ? 18.039 10.240 -12.904 1.00 68.00 101 ILE A C 1
ATOM 785 O O . ILE A 1 101 ? 17.332 9.764 -13.780 1.00 68.00 101 ILE A O 1
ATOM 789 N N . GLU A 1 102 ? 18.031 11.527 -12.543 1.00 67.88 102 GLU A N 1
ATOM 790 C CA . GLU A 1 102 ? 17.153 12.583 -13.067 1.00 67.88 102 GLU A CA 1
ATOM 791 C C . GLU A 1 102 ? 17.228 12.726 -14.587 1.00 67.88 102 GLU A C 1
ATOM 793 O O . GLU A 1 102 ? 16.184 12.863 -15.217 1.00 67.88 102 GLU A O 1
ATOM 798 N N . ALA A 1 103 ? 18.427 12.624 -15.172 1.00 65.75 103 ALA A N 1
ATOM 799 C CA . ALA A 1 103 ? 18.620 12.700 -16.622 1.00 65.75 103 ALA A CA 1
ATOM 800 C C . ALA A 1 103 ? 17.841 11.625 -17.408 1.00 65.75 103 ALA A C 1
ATOM 802 O O . ALA A 1 103 ? 17.446 11.888 -18.539 1.00 65.75 103 ALA A O 1
ATOM 803 N N . ASP A 1 104 ? 17.560 10.473 -16.784 1.00 83.38 104 ASP A N 1
ATOM 804 C CA . ASP A 1 104 ? 16.912 9.321 -17.424 1.00 83.38 104 ASP A CA 1
ATOM 805 C C . ASP A 1 104 ? 15.582 8.932 -16.736 1.00 83.38 104 ASP A C 1
ATOM 807 O O . ASP A 1 104 ? 15.076 7.826 -16.948 1.00 83.38 104 ASP A O 1
ATOM 811 N N . ILE A 1 105 ? 15.008 9.784 -15.866 1.00 84.25 105 ILE A N 1
ATOM 812 C CA . ILE A 1 105 ? 13.768 9.441 -15.133 1.00 84.25 105 ILE A CA 1
ATOM 813 C C . ILE A 1 105 ? 12.631 9.135 -16.106 1.00 84.25 105 ILE A C 1
ATOM 815 O O . ILE A 1 105 ? 11.946 8.137 -15.920 1.00 84.25 105 ILE A O 1
ATOM 819 N N . GLU A 1 106 ? 12.436 9.956 -17.138 1.00 86.88 106 GLU A N 1
ATOM 820 C CA . GLU A 1 106 ? 11.332 9.785 -18.089 1.00 86.88 106 GLU A CA 1
ATOM 821 C C . GLU A 1 106 ? 11.417 8.440 -18.827 1.00 86.88 106 GLU A C 1
ATOM 823 O O . GLU A 1 106 ? 10.434 7.703 -18.889 1.00 86.88 106 GLU A O 1
ATOM 828 N N . GLU A 1 107 ? 12.610 8.058 -19.293 1.00 90.06 107 GLU A N 1
ATOM 829 C CA . GLU A 1 107 ? 12.833 6.762 -19.942 1.00 90.06 107 GLU A CA 1
ATOM 830 C C . GLU A 1 107 ? 12.556 5.598 -18.981 1.00 90.06 107 GLU A C 1
ATOM 832 O O . GLU A 1 107 ? 11.867 4.634 -19.329 1.00 90.06 107 GLU A O 1
ATOM 837 N N . LYS A 1 108 ? 13.054 5.691 -17.743 1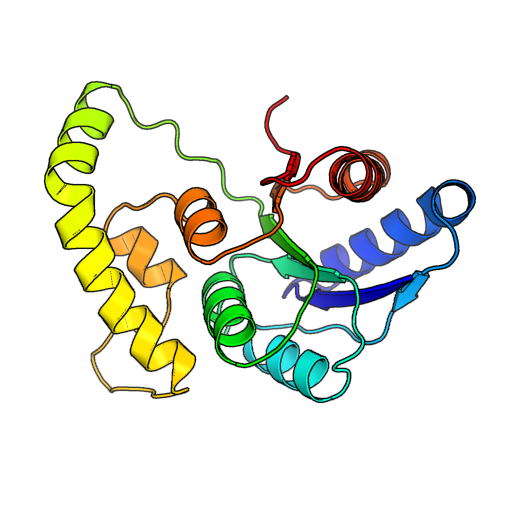.00 91.94 108 LYS A N 1
ATOM 838 C CA . LYS A 1 108 ? 12.833 4.665 -16.717 1.00 91.94 108 LYS A CA 1
ATOM 839 C C . LYS A 1 108 ? 11.362 4.537 -16.348 1.00 91.94 108 LYS A C 1
ATOM 841 O O . LYS A 1 108 ? 10.880 3.414 -16.227 1.00 91.94 108 LYS A O 1
ATOM 846 N N . MET A 1 109 ? 10.652 5.651 -16.200 1.00 91.81 109 MET A N 1
ATOM 847 C CA . MET A 1 109 ? 9.213 5.645 -15.946 1.00 91.81 109 MET A CA 1
ATOM 848 C C . MET A 1 109 ? 8.461 5.009 -17.117 1.00 91.81 109 MET A C 1
ATOM 850 O O . MET A 1 109 ? 7.654 4.119 -16.885 1.00 91.81 109 MET A O 1
ATOM 854 N N . GLY A 1 110 ? 8.823 5.312 -18.367 1.00 93.25 110 GLY A N 1
ATOM 855 C CA . GLY A 1 110 ? 8.226 4.654 -19.535 1.00 93.25 110 GLY A CA 1
ATOM 856 C C . GLY A 1 110 ? 8.484 3.139 -19.601 1.00 93.25 110 GLY A C 1
ATOM 857 O O . GLY A 1 110 ? 7.654 2.378 -20.105 1.00 93.25 110 GLY A O 1
ATOM 858 N N . LEU A 1 111 ? 9.618 2.654 -19.083 1.00 94.12 111 LEU A N 1
ATOM 859 C CA . LEU A 1 111 ? 9.862 1.214 -18.913 1.00 94.12 111 LEU A CA 1
ATOM 860 C C . LEU A 1 111 ? 9.035 0.621 -17.767 1.00 94.12 111 LEU A C 1
ATOM 862 O O . LEU A 1 111 ? 8.546 -0.505 -17.897 1.00 94.12 111 LEU A O 1
ATOM 866 N N . LEU A 1 112 ? 8.878 1.361 -16.669 1.00 95.19 112 LEU A N 1
ATOM 867 C CA . LEU A 1 112 ? 8.059 0.962 -15.531 1.00 95.19 112 LEU A CA 1
ATOM 868 C C . LEU A 1 112 ? 6.577 0.884 -15.911 1.00 95.19 112 LEU A C 1
ATOM 870 O O . LEU A 1 112 ? 5.920 -0.081 -15.536 1.00 95.19 112 LEU A O 1
ATOM 874 N N . ASP A 1 113 ? 6.081 1.791 -16.749 1.00 95.06 113 ASP A N 1
ATOM 875 C CA . ASP A 1 113 ? 4.698 1.780 -17.234 1.00 95.06 113 ASP A CA 1
ATOM 876 C C . ASP A 1 113 ? 4.381 0.520 -18.048 1.00 95.06 113 ASP A C 1
ATOM 878 O O . ASP A 1 113 ? 3.298 -0.048 -17.935 1.00 95.06 113 ASP A O 1
ATOM 882 N N . LYS A 1 114 ? 5.351 -0.027 -18.794 1.00 95.69 114 LYS A N 1
ATOM 883 C CA . LYS A 1 114 ? 5.194 -1.340 -19.457 1.00 95.69 114 LYS A CA 1
ATOM 884 C C . LYS A 1 114 ? 5.087 -2.500 -18.465 1.00 95.69 114 LYS A C 1
ATOM 886 O O . LYS A 1 114 ? 4.595 -3.574 -18.817 1.00 95.69 114 LYS A O 1
ATOM 891 N N . ILE A 1 115 ? 5.636 -2.350 -17.261 1.00 96.88 115 ILE A N 1
ATOM 892 C CA . ILE A 1 115 ? 5.433 -3.299 -16.160 1.00 96.88 115 ILE A CA 1
ATOM 893 C C . ILE A 1 115 ? 4.056 -3.048 -15.536 1.00 96.88 115 ILE A C 1
ATOM 895 O O . ILE A 1 115 ? 3.317 -4.009 -15.347 1.00 96.88 115 ILE A O 1
ATOM 899 N N . ALA A 1 116 ? 3.684 -1.785 -15.311 1.00 96.81 116 ALA A N 1
ATOM 900 C CA . ALA A 1 116 ? 2.387 -1.384 -14.773 1.00 96.81 116 ALA A CA 1
ATOM 901 C C . ALA A 1 116 ? 1.222 -1.898 -15.615 1.00 96.81 116 ALA A C 1
ATOM 903 O O . ALA A 1 116 ? 0.330 -2.511 -15.050 1.00 96.81 116 ALA A O 1
ATOM 904 N N . HIS A 1 117 ? 1.257 -1.760 -16.943 1.00 96.88 117 HIS A N 1
ATOM 905 C CA . HIS A 1 117 ? 0.208 -2.298 -17.815 1.00 96.88 117 HIS A CA 1
ATOM 906 C C . HIS A 1 117 ? -0.025 -3.796 -17.601 1.00 96.88 117 HIS A C 1
ATOM 908 O O . HIS A 1 117 ? -1.155 -4.213 -17.396 1.00 96.88 117 HIS A O 1
ATOM 914 N N . ARG A 1 118 ? 1.045 -4.596 -17.524 1.00 96.31 118 ARG A N 1
ATOM 915 C CA . ARG A 1 118 ? 0.924 -6.040 -17.265 1.00 96.31 118 ARG A CA 1
ATOM 916 C C . ARG A 1 118 ? 0.354 -6.338 -15.884 1.00 96.31 118 ARG A C 1
ATOM 918 O O . ARG A 1 118 ? -0.452 -7.245 -15.741 1.00 96.31 118 ARG A O 1
ATOM 925 N N . VAL A 1 119 ? 0.738 -5.559 -14.873 1.00 96.81 119 VAL A N 1
ATOM 926 C CA . VAL A 1 119 ? 0.162 -5.678 -13.527 1.00 96.81 119 VAL A CA 1
ATOM 927 C C . VAL A 1 119 ? -1.324 -5.312 -13.527 1.00 96.81 119 VAL A C 1
ATOM 929 O O . VAL A 1 119 ? -2.116 -6.050 -12.954 1.00 96.81 119 VAL A O 1
ATOM 932 N N . ILE A 1 120 ? -1.709 -4.219 -14.190 1.00 96.31 120 ILE A N 1
ATOM 933 C CA . ILE A 1 120 ? -3.095 -3.732 -14.291 1.00 96.31 120 ILE A CA 1
ATOM 934 C C . ILE A 1 120 ? -3.981 -4.748 -15.015 1.00 96.31 120 ILE A C 1
ATOM 936 O O . ILE A 1 120 ? -5.082 -5.025 -14.545 1.00 96.31 120 ILE A O 1
ATOM 940 N N . ASP A 1 121 ? -3.475 -5.335 -16.099 1.00 95.31 121 ASP A N 1
ATOM 941 C CA . ASP A 1 121 ? -4.177 -6.334 -16.909 1.00 95.31 121 ASP A CA 1
ATOM 942 C C . ASP A 1 121 ? -4.106 -7.749 -16.299 1.00 95.31 121 ASP A C 1
ATOM 944 O O . ASP A 1 121 ? -4.646 -8.702 -16.863 1.00 95.31 121 ASP A O 1
ATOM 948 N N . ASN A 1 122 ? -3.443 -7.899 -15.143 1.00 91.88 122 ASN A N 1
ATOM 949 C CA . ASN A 1 122 ? -3.171 -9.174 -14.475 1.00 91.88 122 ASN A CA 1
ATOM 950 C C . ASN A 1 122 ? -2.503 -10.212 -15.408 1.00 91.88 122 ASN A C 1
ATOM 952 O O . ASN A 1 122 ? -2.774 -11.414 -15.350 1.00 91.88 122 ASN A O 1
ATOM 956 N N . GLU A 1 123 ? -1.625 -9.739 -16.295 1.00 92.81 123 GLU A N 1
ATOM 957 C CA . GLU A 1 123 ? -0.909 -10.536 -17.285 1.00 92.81 123 GLU A CA 1
ATOM 958 C C . GLU A 1 123 ? 0.461 -10.975 -16.746 1.00 92.81 123 GLU A C 1
ATOM 960 O O . GLU A 1 123 ? 1.311 -10.161 -16.375 1.00 92.81 123 GLU A O 1
ATOM 965 N N . VAL A 1 124 ? 0.722 -12.285 -16.770 1.00 91.12 124 VAL A N 1
ATOM 966 C CA . VAL A 1 124 ? 2.042 -12.844 -16.452 1.00 91.12 124 VAL A CA 1
ATOM 967 C C . VAL A 1 124 ? 2.724 -13.274 -17.740 1.00 91.12 124 VAL A C 1
ATOM 969 O O . VAL A 1 124 ? 2.405 -14.312 -18.316 1.00 91.12 124 VAL A O 1
ATOM 972 N N . VAL A 1 125 ? 3.709 -12.488 -18.172 1.00 92.56 125 VAL A N 1
ATOM 973 C CA . VAL A 1 125 ? 4.512 -12.810 -19.358 1.00 92.56 125 VAL A CA 1
ATOM 974 C C . VAL A 1 125 ? 5.811 -13.486 -18.931 1.00 92.56 125 VAL A C 1
ATOM 976 O O . VAL A 1 125 ? 6.594 -12.923 -18.157 1.00 92.56 125 VAL A O 1
ATOM 979 N N . GLU A 1 126 ? 6.054 -14.689 -19.452 1.00 92.19 126 GLU A N 1
ATOM 980 C CA . GLU A 1 126 ? 7.279 -15.445 -19.194 1.00 92.19 126 GLU A CA 1
ATOM 981 C C . GLU A 1 126 ? 8.524 -14.666 -19.658 1.00 92.19 126 GLU A C 1
ATOM 983 O O . GLU A 1 126 ? 8.540 -14.016 -20.706 1.00 92.19 126 GLU A O 1
ATOM 988 N N . GLY A 1 127 ? 9.580 -14.679 -18.841 1.00 90.62 127 GLY A N 1
ATOM 989 C CA . GLY A 1 127 ? 10.828 -13.961 -19.124 1.00 90.62 127 GLY A CA 1
ATOM 990 C C . GLY A 1 127 ? 10.749 -12.433 -18.985 1.00 90.62 127 GLY A C 1
ATOM 991 O O . GLY A 1 127 ? 11.746 -11.746 -19.226 1.00 90.62 127 GLY A O 1
ATOM 992 N N . LYS A 1 128 ? 9.602 -11.874 -18.583 1.00 93.50 128 LYS A N 1
ATOM 993 C CA . LYS A 1 128 ? 9.438 -10.443 -18.294 1.00 93.50 128 LYS A CA 1
ATOM 994 C C . LYS A 1 128 ? 9.266 -10.197 -16.793 1.00 93.50 128 LYS A C 1
ATOM 996 O O . LYS A 1 128 ? 8.905 -11.081 -16.027 1.00 93.50 128 LYS A O 1
ATOM 1001 N N . ILE A 1 129 ? 9.541 -8.965 -16.362 1.00 92.06 129 ILE A N 1
ATOM 1002 C CA . ILE A 1 129 ? 9.371 -8.540 -14.963 1.00 92.06 129 ILE A CA 1
ATOM 1003 C C . ILE A 1 129 ? 7.898 -8.238 -14.726 1.00 92.06 129 ILE A C 1
ATOM 1005 O O . ILE A 1 129 ? 7.407 -7.300 -15.342 1.00 92.06 129 ILE A O 1
ATOM 1009 N N . ASN A 1 130 ? 7.211 -8.981 -13.862 1.00 92.75 130 ASN A N 1
ATOM 1010 C CA . ASN A 1 130 ? 5.786 -8.777 -13.546 1.00 92.75 130 ASN A CA 1
ATOM 1011 C C . ASN A 1 130 ? 5.570 -8.147 -12.150 1.00 92.75 130 ASN A C 1
ATOM 1013 O O . ASN A 1 130 ? 4.489 -8.243 -11.589 1.00 92.75 130 ASN A O 1
ATOM 1017 N N . SER A 1 131 ? 6.613 -7.526 -11.584 1.00 96.44 131 SER A N 1
ATOM 1018 C CA . SER A 1 131 ? 6.595 -6.845 -10.283 1.00 96.44 131 SER A CA 1
ATOM 1019 C C . SER A 1 131 ? 7.085 -5.409 -10.443 1.00 96.44 131 SER A C 1
ATOM 1021 O O . SER A 1 131 ? 8.180 -5.179 -10.972 1.00 96.44 131 SER A O 1
ATOM 1023 N N . ILE A 1 132 ? 6.294 -4.446 -9.970 1.00 97.00 132 ILE A N 1
ATOM 1024 C CA . ILE A 1 132 ? 6.663 -3.027 -9.949 1.00 97.00 132 ILE A CA 1
ATOM 1025 C C . ILE A 1 132 ? 7.854 -2.816 -9.028 1.00 97.00 132 ILE A C 1
ATOM 1027 O O . ILE A 1 132 ? 8.805 -2.155 -9.435 1.00 97.00 132 ILE A O 1
ATOM 1031 N N . LEU A 1 133 ? 7.865 -3.437 -7.845 1.00 94.75 133 LEU A N 1
ATOM 1032 C CA . LEU A 1 133 ? 9.002 -3.346 -6.932 1.00 94.75 133 LEU A CA 1
ATOM 1033 C C . LEU A 1 133 ? 10.307 -3.836 -7.575 1.00 94.75 133 LEU A C 1
ATOM 1035 O O . LEU A 1 133 ? 11.309 -3.120 -7.557 1.00 94.75 133 LEU A O 1
ATOM 1039 N N . THR A 1 134 ? 10.300 -5.007 -8.219 1.00 94.25 134 THR A N 1
ATOM 1040 C CA . THR A 1 134 ? 11.476 -5.487 -8.967 1.00 94.25 134 THR A CA 1
ATOM 1041 C C . THR A 1 134 ? 11.847 -4.531 -10.105 1.00 94.25 134 THR A C 1
ATOM 1043 O O . THR A 1 134 ? 13.029 -4.312 -10.374 1.00 94.25 134 THR A O 1
ATOM 1046 N N . GLY A 1 135 ? 10.858 -3.933 -10.777 1.00 94.44 135 GLY A N 1
ATOM 1047 C CA . GLY A 1 135 ? 11.073 -2.874 -11.765 1.00 94.44 135 GLY A CA 1
ATOM 1048 C C . GLY A 1 135 ? 11.836 -1.683 -11.181 1.00 94.44 135 GLY A C 1
ATOM 1049 O O . GLY A 1 135 ? 12.862 -1.287 -11.738 1.00 94.44 135 GLY A O 1
ATOM 1050 N N . CYS A 1 136 ? 11.397 -1.172 -10.028 1.00 92.12 136 CYS A N 1
ATOM 1051 C CA . CYS A 1 136 ? 12.058 -0.087 -9.303 1.00 92.12 136 CYS A CA 1
ATOM 1052 C C . CYS A 1 136 ? 13.514 -0.427 -8.974 1.00 92.12 136 CYS A C 1
ATOM 1054 O O . CYS A 1 136 ? 14.407 0.366 -9.267 1.00 92.12 136 CYS A O 1
ATOM 1056 N N . GLU A 1 137 ? 13.778 -1.622 -8.445 1.00 90.25 137 GLU A N 1
ATOM 1057 C CA . GLU A 1 137 ? 15.134 -2.081 -8.116 1.00 90.25 137 GLU A CA 1
ATOM 1058 C C . GLU A 1 137 ? 16.046 -2.106 -9.354 1.00 90.25 137 GLU A C 1
ATOM 1060 O O . GLU A 1 137 ? 17.163 -1.578 -9.324 1.00 90.25 137 GLU A O 1
ATOM 1065 N N . LYS A 1 138 ? 15.572 -2.675 -10.472 1.00 90.12 138 LYS A N 1
ATOM 1066 C CA . LYS A 1 138 ? 16.368 -2.782 -11.709 1.00 90.12 138 LYS A CA 1
ATOM 1067 C C . LYS A 1 138 ? 16.613 -1.432 -12.374 1.00 90.12 138 LYS A C 1
ATOM 1069 O O . LYS A 1 138 ? 17.695 -1.207 -12.917 1.00 90.12 138 LYS A O 1
ATOM 1074 N N . LEU A 1 139 ? 15.625 -0.543 -12.329 1.00 89.94 139 LEU A N 1
ATOM 1075 C CA . LEU A 1 139 ? 15.693 0.797 -12.918 1.00 89.94 139 LEU A CA 1
ATOM 1076 C C . LEU A 1 139 ? 16.330 1.827 -11.968 1.00 89.94 139 LEU A C 1
ATOM 1078 O O . LEU A 1 139 ? 16.631 2.952 -12.382 1.00 89.94 139 LEU A O 1
ATOM 1082 N N . ARG A 1 140 ? 16.601 1.432 -10.715 1.00 87.25 140 ARG A N 1
ATOM 1083 C CA . ARG A 1 140 ? 17.089 2.293 -9.627 1.00 87.25 140 ARG A CA 1
ATOM 1084 C C . ARG A 1 140 ? 16.154 3.479 -9.375 1.00 87.25 140 ARG A C 1
ATOM 1086 O O . ARG A 1 140 ? 16.602 4.623 -9.308 1.00 87.25 140 ARG A O 1
ATOM 1093 N N . LEU A 1 141 ? 14.859 3.192 -9.297 1.00 86.94 141 LEU A N 1
ATOM 1094 C CA . LEU A 1 141 ? 13.819 4.138 -8.905 1.00 86.94 141 LEU A CA 1
ATOM 1095 C C . LEU A 1 141 ? 13.516 3.974 -7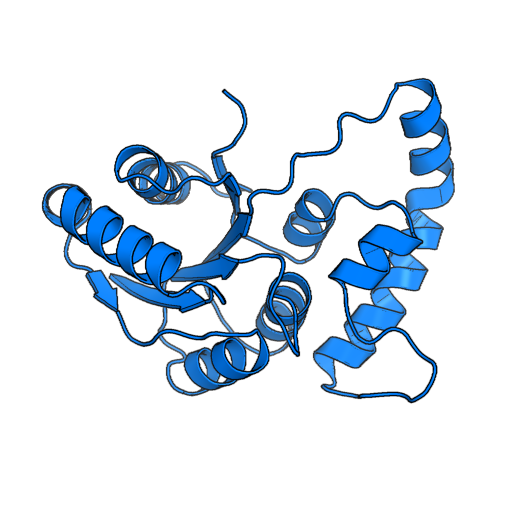.415 1.00 86.94 141 LEU A C 1
ATOM 1097 O O . LEU A 1 141 ? 13.559 2.865 -6.886 1.00 86.94 141 LEU A O 1
ATOM 1101 N N . ASP A 1 142 ? 13.203 5.082 -6.747 1.00 87.75 142 ASP A N 1
ATOM 1102 C CA . ASP A 1 142 ? 12.745 5.060 -5.359 1.00 87.75 142 ASP A CA 1
ATOM 1103 C C . ASP A 1 142 ? 11.304 4.515 -5.312 1.00 87.75 142 ASP A C 1
ATOM 1105 O O . ASP A 1 142 ? 10.397 5.154 -5.860 1.00 87.75 142 ASP A O 1
ATOM 1109 N N . PRO A 1 143 ? 11.060 3.358 -4.669 1.00 91.00 143 PRO A N 1
ATOM 1110 C CA . PRO A 1 143 ? 9.742 2.741 -4.661 1.00 91.00 143 PRO A CA 1
ATOM 1111 C C . PRO A 1 143 ? 8.695 3.581 -3.916 1.00 91.00 143 PRO A C 1
ATOM 1113 O O . PRO A 1 143 ? 7.513 3.477 -4.231 1.00 91.00 143 PRO A O 1
ATOM 1116 N N . ILE A 1 144 ? 9.092 4.460 -2.987 1.00 90.31 144 ILE A N 1
ATOM 1117 C CA . ILE A 1 144 ? 8.165 5.367 -2.290 1.00 90.31 144 ILE A CA 1
ATOM 1118 C C . ILE A 1 144 ? 7.718 6.486 -3.234 1.00 90.31 144 ILE A C 1
ATOM 1120 O O . ILE A 1 144 ? 6.539 6.837 -3.260 1.00 90.31 144 ILE A O 1
ATOM 1124 N N . LYS A 1 145 ? 8.631 7.008 -4.062 1.00 89.88 145 LYS A N 1
ATOM 1125 C CA . LYS A 1 145 ? 8.286 7.991 -5.102 1.00 89.88 145 LYS A CA 1
ATOM 1126 C C . LYS A 1 145 ? 7.426 7.383 -6.202 1.00 89.88 145 LYS A C 1
ATOM 1128 O O . LYS A 1 145 ? 6.514 8.040 -6.691 1.00 89.88 145 LYS A O 1
ATOM 1133 N N . VAL A 1 146 ? 7.675 6.125 -6.549 1.00 92.38 146 VAL A N 1
ATOM 1134 C CA . VAL A 1 146 ? 6.821 5.371 -7.472 1.00 92.38 146 VAL A CA 1
ATOM 1135 C C . VAL A 1 146 ? 5.437 5.117 -6.864 1.00 92.38 146 VAL A C 1
ATOM 1137 O O . VAL A 1 146 ? 4.436 5.277 -7.555 1.00 92.38 146 VAL A O 1
ATOM 1140 N N . ALA A 1 147 ? 5.350 4.787 -5.572 1.00 94.00 147 ALA A N 1
ATOM 1141 C CA . ALA A 1 147 ? 4.067 4.646 -4.885 1.00 94.00 147 ALA A CA 1
ATOM 1142 C C . ALA A 1 147 ? 3.266 5.957 -4.901 1.00 94.00 147 ALA A C 1
ATOM 1144 O O . ALA A 1 147 ? 2.079 5.948 -5.217 1.00 94.00 147 ALA A O 1
ATOM 1145 N N . GLU A 1 148 ? 3.918 7.084 -4.600 1.00 92.94 148 GLU A N 1
ATOM 1146 C CA . GLU A 1 148 ? 3.328 8.425 -4.703 1.00 92.94 148 GLU A CA 1
ATOM 1147 C C . GLU A 1 148 ? 2.846 8.716 -6.136 1.00 92.94 148 GLU A C 1
ATOM 1149 O O . GLU A 1 148 ? 1.707 9.143 -6.317 1.00 92.94 148 GLU A O 1
ATOM 1154 N N . TYR A 1 149 ? 3.662 8.406 -7.152 1.00 93.38 149 TYR A N 1
ATOM 1155 C CA . TYR A 1 149 ? 3.318 8.573 -8.570 1.00 93.38 149 TYR A CA 1
ATOM 1156 C C . TYR A 1 149 ? 2.064 7.785 -8.976 1.00 93.38 149 TYR A C 1
ATOM 1158 O O . TYR A 1 149 ? 1.174 8.338 -9.618 1.00 93.38 149 TYR A O 1
ATOM 1166 N N . TYR A 1 150 ? 1.948 6.523 -8.549 1.00 95.38 150 TYR A N 1
ATOM 1167 C CA . TYR A 1 150 ? 0.763 5.694 -8.805 1.00 95.38 150 TYR A CA 1
ATOM 1168 C C . TYR A 1 150 ? -0.398 5.959 -7.829 1.00 95.38 150 TYR A C 1
ATOM 1170 O O . TYR A 1 150 ? -1.406 5.253 -7.848 1.00 95.38 150 TYR A O 1
ATOM 1178 N N . GLY A 1 151 ? -0.306 7.003 -7.002 1.00 94.31 151 GLY A N 1
ATOM 1179 C CA . GLY A 1 151 ? -1.434 7.534 -6.241 1.00 94.31 151 GLY A CA 1
ATOM 1180 C C . GLY A 1 151 ? -1.614 6.956 -4.839 1.00 94.31 151 GLY A C 1
ATOM 1181 O O . GLY A 1 151 ? -2.736 6.981 -4.321 1.00 94.31 151 GLY A O 1
ATOM 1182 N N . ALA A 1 152 ? -0.559 6.439 -4.204 1.00 95.56 152 ALA A N 1
ATOM 1183 C CA . ALA A 1 152 ? -0.581 6.173 -2.766 1.00 95.56 152 ALA A CA 1
ATOM 1184 C C . ALA A 1 152 ? -0.913 7.453 -1.981 1.00 95.56 152 ALA A C 1
ATOM 1186 O O . ALA A 1 152 ? -0.446 8.545 -2.298 1.00 95.56 152 ALA A O 1
ATOM 1187 N N . SER A 1 153 ? -1.697 7.306 -0.917 1.00 95.69 153 SER A N 1
ATOM 1188 C CA . SER A 1 153 ? -2.051 8.400 -0.006 1.00 95.69 153 SER A CA 1
ATOM 1189 C C . SER A 1 153 ? -0.918 8.736 0.958 1.00 95.69 153 SER A C 1
ATOM 1191 O O . SER A 1 153 ? -0.851 9.848 1.478 1.00 95.69 153 SER A O 1
ATOM 1193 N N . GLY A 1 154 ? -0.020 7.787 1.206 1.00 93.69 154 GLY A N 1
ATOM 1194 C CA . GLY A 1 154 ? 1.117 8.017 2.072 1.00 93.69 154 GLY A CA 1
ATOM 1195 C C . GLY A 1 154 ? 1.999 6.801 2.275 1.00 93.69 154 GLY A C 1
ATOM 1196 O O . GLY A 1 154 ? 1.756 5.712 1.749 1.00 93.69 154 GLY A O 1
ATOM 1197 N N . TYR A 1 155 ? 3.032 7.016 3.076 1.00 93.38 155 TYR A N 1
ATOM 1198 C CA . TYR A 1 155 ? 4.014 6.024 3.466 1.00 93.38 155 TYR A CA 1
ATOM 1199 C C . TYR A 1 155 ? 4.251 6.057 4.975 1.00 93.38 155 TYR A C 1
ATOM 1201 O O . TYR A 1 155 ? 4.374 7.131 5.568 1.00 93.38 155 TYR A O 1
ATOM 1209 N N . MET A 1 156 ? 4.383 4.881 5.587 1.00 92.88 156 MET A N 1
ATOM 1210 C CA . MET A 1 156 ? 4.790 4.724 6.979 1.00 92.88 156 MET A CA 1
ATOM 1211 C C . MET A 1 156 ? 5.998 3.794 7.089 1.00 92.88 156 MET A C 1
ATOM 1213 O O . MET A 1 156 ? 5.970 2.639 6.664 1.00 92.88 156 MET A O 1
ATOM 1217 N N . ARG A 1 157 ? 7.057 4.268 7.745 1.00 91.50 157 ARG A N 1
ATOM 1218 C CA . ARG A 1 157 ? 8.241 3.446 8.008 1.00 91.50 157 ARG A CA 1
ATOM 1219 C C . ARG A 1 157 ? 7.987 2.490 9.171 1.00 91.50 157 ARG A C 1
ATOM 1221 O O . ARG A 1 157 ? 7.515 2.927 10.223 1.00 91.50 157 ARG A O 1
ATOM 1228 N N . LYS A 1 158 ? 8.368 1.218 9.046 1.00 90.88 158 LYS A N 1
ATOM 1229 C CA . LYS A 1 158 ? 8.409 0.250 10.164 1.00 90.88 158 LYS A CA 1
ATOM 1230 C C . LYS A 1 158 ? 9.496 0.654 11.199 1.00 90.88 158 LYS A C 1
ATOM 1232 O O . LYS A 1 158 ? 10.403 1.413 10.862 1.00 90.88 158 LYS A O 1
ATOM 1237 N N . PRO A 1 159 ? 9.423 0.236 12.480 1.00 91.50 159 PRO A N 1
ATOM 1238 C CA . PRO A 1 159 ? 8.363 -0.560 13.094 1.00 91.50 159 PRO A CA 1
ATOM 1239 C C . PRO A 1 159 ? 7.072 0.245 13.262 1.00 91.50 159 PRO A C 1
ATOM 1241 O O . PRO A 1 159 ? 7.103 1.478 13.361 1.00 91.50 159 PRO A O 1
ATOM 1244 N N . ILE A 1 160 ? 5.956 -0.480 13.285 1.00 91.19 160 ILE A N 1
ATOM 1245 C CA . ILE A 1 160 ? 4.605 0.053 13.467 1.00 91.19 160 ILE A CA 1
ATOM 1246 C C . ILE A 1 160 ? 4.392 0.346 14.954 1.00 91.19 160 ILE A C 1
ATOM 1248 O O . ILE A 1 160 ? 4.802 -0.431 15.814 1.00 91.19 160 ILE A O 1
ATOM 1252 N N . SER A 1 161 ? 3.776 1.483 15.259 1.00 93.94 161 SER A N 1
ATOM 1253 C CA . SER A 1 161 ? 3.399 1.860 16.621 1.00 93.94 161 SER A CA 1
ATOM 1254 C C . SER A 1 161 ? 2.102 2.657 16.608 1.00 93.94 161 SER A C 1
ATOM 1256 O O . SER A 1 161 ? 1.781 3.297 15.604 1.00 93.94 161 SER A O 1
ATOM 1258 N N . SER A 1 162 ? 1.395 2.686 17.741 1.00 94.44 162 SER A N 1
ATOM 1259 C CA . SER A 1 162 ? 0.178 3.491 17.911 1.00 94.44 162 SER A CA 1
ATOM 1260 C C . SER A 1 162 ? 0.403 4.961 17.552 1.00 94.44 162 SER A C 1
ATOM 1262 O O . SER A 1 162 ? -0.407 5.539 16.841 1.00 94.44 162 SER A O 1
ATOM 1264 N N . ARG A 1 163 ? 1.552 5.547 17.927 1.00 94.50 163 ARG A N 1
ATOM 1265 C CA . ARG A 1 163 ? 1.915 6.922 17.538 1.00 94.50 163 ARG A CA 1
ATOM 1266 C C . ARG A 1 163 ? 1.965 7.104 16.017 1.00 94.50 163 ARG A C 1
ATOM 1268 O O . ARG A 1 163 ? 1.431 8.084 15.520 1.00 94.50 163 ARG A O 1
ATOM 1275 N N . LYS A 1 164 ? 2.606 6.193 15.275 1.00 93.88 164 LYS A N 1
ATOM 1276 C CA . LYS A 1 164 ? 2.688 6.317 13.808 1.00 93.88 164 LYS A CA 1
ATOM 1277 C C . LYS A 1 164 ? 1.336 6.075 13.137 1.00 93.88 164 LYS A C 1
ATOM 1279 O O . LYS A 1 164 ? 1.018 6.750 12.166 1.00 93.88 164 LYS A O 1
ATOM 1284 N N . VAL A 1 165 ? 0.539 5.152 13.672 1.00 94.25 165 VAL A N 1
ATOM 1285 C CA . VAL A 1 165 ? -0.829 4.904 13.204 1.00 94.25 165 VAL A CA 1
ATOM 1286 C C . VAL A 1 165 ? -1.724 6.125 13.454 1.00 94.25 165 VAL A C 1
ATOM 1288 O O . VAL A 1 165 ? -2.435 6.530 12.544 1.00 94.25 165 VAL A O 1
ATOM 1291 N N . ALA A 1 166 ? -1.618 6.793 14.607 1.00 94.56 166 ALA A N 1
ATOM 1292 C CA . ALA A 1 166 ? -2.292 8.072 14.848 1.00 94.56 166 ALA A CA 1
ATOM 1293 C C . ALA A 1 166 ? -1.909 9.128 13.795 1.00 94.56 166 ALA A C 1
ATOM 1295 O O . ALA A 1 166 ? -2.783 9.786 13.233 1.00 94.56 166 ALA A O 1
ATOM 1296 N N . SER A 1 167 ? -0.621 9.223 13.443 1.00 93.44 167 SER A N 1
ATOM 1297 C CA . SER A 1 167 ? -0.146 10.156 12.412 1.00 93.44 167 SER A CA 1
ATOM 1298 C C . SER A 1 167 ? -0.717 9.889 11.012 1.00 93.44 167 SER A C 1
ATOM 1300 O O . SER A 1 167 ? -0.804 10.826 10.220 1.00 93.44 167 SER A O 1
ATOM 1302 N N . ILE A 1 168 ? -1.140 8.655 10.691 1.00 92.94 168 ILE A N 1
ATOM 1303 C CA . ILE A 1 168 ? -1.872 8.365 9.441 1.00 92.94 168 ILE A CA 1
ATOM 1304 C C . ILE A 1 168 ? -3.184 9.149 9.439 1.00 92.94 168 ILE A C 1
ATOM 1306 O O . ILE A 1 168 ? -3.466 9.882 8.493 1.00 92.94 168 ILE A O 1
ATOM 1310 N N . PHE A 1 169 ? -3.960 9.042 10.515 1.00 92.94 169 PHE A N 1
ATOM 1311 C CA . PHE A 1 169 ? -5.281 9.659 10.618 1.00 92.94 169 PHE A CA 1
ATOM 1312 C C . PHE A 1 169 ? -5.219 11.184 10.767 1.00 92.94 169 PHE A C 1
ATOM 1314 O O . PHE A 1 169 ? -6.015 11.904 10.157 1.00 92.94 169 PHE A O 1
ATOM 1321 N N . GLU A 1 170 ? -4.237 11.689 11.516 1.00 91.75 170 GLU A N 1
ATOM 1322 C CA . GLU A 1 170 ? -3.940 13.124 11.593 1.00 91.75 170 GLU A CA 1
ATOM 1323 C C . GLU A 1 170 ? -3.546 13.677 10.219 1.00 91.75 170 GLU A C 1
ATOM 1325 O O . GLU A 1 170 ? -4.033 14.734 9.816 1.00 91.75 170 GLU A O 1
ATOM 1330 N N . GLY A 1 171 ? -2.703 12.953 9.476 1.00 87.56 171 GLY A N 1
ATOM 1331 C CA . GLY A 1 171 ? -2.300 13.320 8.120 1.00 87.56 171 GLY A CA 1
ATOM 1332 C C . GLY A 1 171 ? -3.489 13.363 7.165 1.00 87.56 171 GLY A C 1
ATOM 1333 O O . GLY A 1 171 ? -3.711 14.379 6.514 1.00 87.56 171 GLY A O 1
ATOM 1334 N N . MET A 1 172 ? -4.315 12.314 7.157 1.00 86.88 172 MET A N 1
ATOM 1335 C CA . MET A 1 172 ? -5.515 12.226 6.313 1.00 86.88 172 MET A CA 1
ATOM 1336 C C . MET A 1 172 ? -6.540 13.337 6.580 1.00 86.88 172 MET A C 1
ATOM 1338 O O . MET A 1 172 ? -7.259 13.733 5.668 1.00 86.88 172 MET A O 1
ATOM 1342 N N . SER A 1 173 ? -6.621 13.838 7.816 1.00 81.88 173 SER A N 1
ATOM 1343 C CA . SER A 1 173 ? -7.543 14.926 8.176 1.00 81.88 173 SER A CA 1
ATOM 1344 C C . SER A 1 173 ? -7.026 16.306 7.756 1.00 81.88 173 SER A C 1
ATOM 1346 O O . SER A 1 173 ? -7.821 17.215 7.526 1.00 81.88 173 SER A O 1
ATOM 1348 N N . ASN A 1 174 ? -5.701 16.470 7.665 1.00 74.62 174 ASN A N 1
ATOM 1349 C CA . ASN A 1 174 ? -5.045 17.767 7.489 1.00 74.62 174 ASN A CA 1
ATOM 1350 C C . ASN A 1 174 ? -4.465 18.000 6.081 1.00 74.62 174 ASN A C 1
ATOM 1352 O O . ASN A 1 174 ? -4.171 19.149 5.745 1.00 74.62 174 ASN A O 1
ATOM 1356 N N . SER A 1 175 ? -4.273 16.964 5.256 1.00 63.22 175 SER A N 1
ATOM 1357 C CA . SER A 1 175 ? -3.665 17.089 3.924 1.00 63.22 175 SER A CA 1
ATOM 1358 C C . SER A 1 175 ? -4.576 16.613 2.787 1.00 63.22 175 SER A C 1
ATOM 1360 O O . SER A 1 175 ? -5.297 15.629 2.897 1.00 63.22 175 SER A O 1
ATOM 1362 N N . GLN A 1 176 ? -4.480 17.290 1.636 1.00 64.19 176 GLN A N 1
ATOM 1363 C CA . GLN A 1 176 ? -4.953 16.774 0.338 1.00 64.19 176 GLN A CA 1
ATOM 1364 C C . GLN A 1 176 ? -3.837 16.057 -0.453 1.00 64.19 176 GLN A C 1
ATOM 1366 O O . GLN A 1 176 ? -3.999 15.778 -1.637 1.00 64.19 176 GLN A O 1
ATOM 1371 N N . GLY A 1 177 ? -2.684 15.794 0.171 1.00 81.62 177 GLY A N 1
ATOM 1372 C CA . GLY A 1 177 ? -1.484 15.275 -0.493 1.00 81.62 177 GLY A CA 1
ATOM 1373 C C . GLY A 1 177 ? -0.812 14.138 0.273 1.00 81.62 177 GLY A C 1
ATOM 1374 O O . GLY A 1 177 ? -1.265 13.758 1.353 1.00 81.62 177 GLY A O 1
ATOM 1375 N N . PHE A 1 178 ? 0.281 13.624 -0.294 1.00 89.00 178 PHE A N 1
ATOM 1376 C CA . PHE A 1 178 ? 1.022 12.466 0.206 1.00 89.00 178 PHE A CA 1
ATOM 1377 C C . PHE A 1 178 ? 1.508 12.642 1.655 1.00 89.00 178 PHE A C 1
ATOM 1379 O O . PHE A 1 178 ? 2.262 13.566 1.971 1.00 89.00 178 PHE A O 1
ATOM 1386 N N . VAL A 1 179 ? 1.105 11.728 2.537 1.00 91.38 179 VAL A N 1
ATOM 1387 C CA . VAL A 1 179 ? 1.464 11.732 3.963 1.00 91.38 179 VAL A CA 1
ATOM 1388 C C . VAL A 1 179 ? 2.718 10.885 4.193 1.00 91.38 179 VAL A C 1
ATOM 1390 O O . VAL A 1 179 ? 2.729 9.695 3.894 1.00 91.38 179 VAL A O 1
ATOM 1393 N N . ASN A 1 180 ? 3.780 11.460 4.764 1.00 89.94 180 ASN A N 1
ATOM 1394 C CA . ASN A 1 180 ? 5.032 10.741 5.039 1.00 89.94 180 ASN A CA 1
ATOM 1395 C C . ASN A 1 180 ? 5.287 10.594 6.548 1.00 89.94 180 ASN A C 1
ATOM 1397 O O . ASN A 1 180 ? 5.525 11.577 7.245 1.00 89.94 180 ASN A O 1
ATOM 1401 N N . ILE A 1 181 ? 5.286 9.352 7.036 1.00 87.56 181 ILE A N 1
ATOM 1402 C CA . ILE A 1 181 ? 5.448 8.977 8.448 1.00 87.56 181 ILE A CA 1
ATOM 1403 C C . ILE A 1 181 ? 6.706 8.108 8.571 1.00 87.56 181 ILE A C 1
ATOM 1405 O O . ILE A 1 181 ? 6.668 6.914 8.881 1.00 87.56 181 ILE A O 1
ATOM 1409 N N . GLY A 1 182 ? 7.853 8.698 8.242 1.00 70.00 182 GLY A N 1
ATOM 1410 C CA . GLY A 1 182 ? 9.122 7.966 8.186 1.00 70.00 182 GLY A CA 1
ATOM 1411 C C . GLY A 1 182 ? 10.395 8.808 8.201 1.00 70.00 182 GLY A C 1
ATOM 1412 O O . GLY A 1 182 ? 11.480 8.227 8.242 1.00 70.00 182 GLY A O 1
ATOM 1413 N N . LEU A 1 183 ? 10.275 10.138 8.214 1.00 53.94 183 LEU A N 1
ATOM 1414 C CA . LEU A 1 183 ? 11.378 11.079 8.397 1.00 53.94 183 LEU A CA 1
ATOM 1415 C C . LEU A 1 183 ? 11.225 11.753 9.768 1.00 53.94 183 LEU A C 1
ATOM 1417 O O . LEU A 1 183 ? 10.564 12.780 9.889 1.00 53.94 183 LEU A O 1
ATOM 1421 N N . VAL A 1 184 ? 11.810 11.142 10.797 1.00 38.03 184 VAL A N 1
ATOM 1422 C CA . VAL A 1 184 ? 12.268 11.858 11.997 1.00 38.03 184 VAL A CA 1
ATOM 1423 C C . VAL A 1 184 ? 13.756 11.599 12.112 1.00 38.03 184 VAL A C 1
ATOM 1425 O O . VAL A 1 184 ? 14.131 10.410 11.972 1.00 38.03 184 VAL A O 1
#